Protein AF-A0A960HT10-F1 (afdb_monomer_lite)

Structure (mmCIF, N/CA/C/O backbone):
data_AF-A0A960HT10-F1
#
_entry.id   AF-A0A960HT10-F1
#
loop_
_atom_site.group_PDB
_atom_site.id
_atom_site.type_symbol
_atom_site.label_atom_id
_atom_site.label_alt_id
_atom_site.label_comp_id
_atom_site.label_asym_id
_atom_site.label_entity_id
_atom_site.label_seq_id
_atom_site.pdbx_PDB_ins_code
_atom_site.Cartn_x
_atom_site.Cartn_y
_atom_site.Cartn_z
_atom_site.occupancy
_atom_site.B_iso_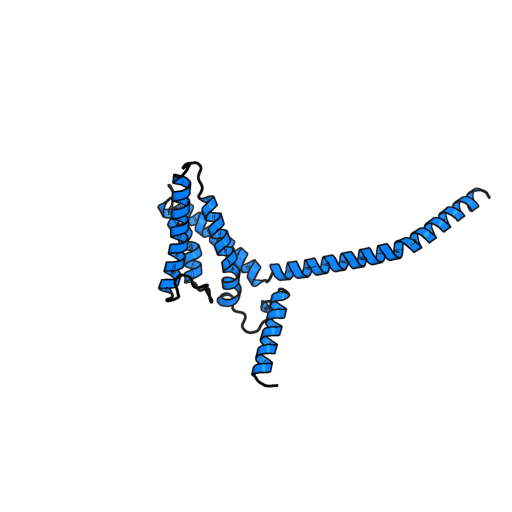or_equiv
_atom_site.auth_seq_id
_atom_site.auth_comp_id
_atom_site.auth_asym_id
_atom_site.auth_atom_id
_atom_site.pdbx_PDB_model_num
ATOM 1 N N . MET A 1 1 ? -37.760 -14.588 2.625 1.00 66.81 1 MET A N 1
ATOM 2 C CA . MET A 1 1 ? -36.492 -13.898 2.353 1.00 66.81 1 MET A CA 1
ATOM 3 C C . MET A 1 1 ? -36.060 -14.461 1.028 1.00 66.81 1 MET A C 1
ATOM 5 O O . MET A 1 1 ? -35.885 -15.674 0.956 1.00 66.81 1 MET A O 1
ATOM 9 N N . ASP A 1 2 ? -36.125 -13.637 -0.010 1.00 88.62 2 ASP A N 1
ATOM 10 C CA . ASP A 1 2 ? -35.814 -14.078 -1.370 1.00 88.62 2 ASP A CA 1
ATOM 11 C C . ASP A 1 2 ? -34.304 -1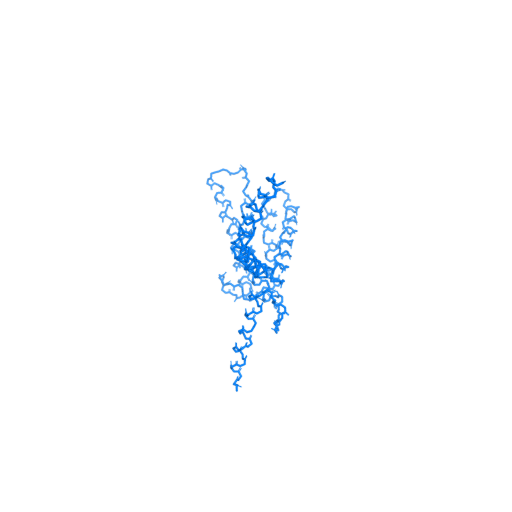4.274 -1.523 1.00 88.62 2 ASP A C 1
ATOM 13 O O . ASP A 1 2 ? -33.513 -13.805 -0.707 1.00 88.62 2 ASP A O 1
ATOM 17 N N . GLU A 1 3 ? -33.893 -14.978 -2.573 1.00 87.12 3 GLU A N 1
ATOM 18 C CA . GLU A 1 3 ? -32.479 -15.261 -2.849 1.00 87.12 3 GLU A CA 1
ATOM 19 C C . GLU A 1 3 ? -31.647 -13.974 -2.991 1.00 87.12 3 GLU A C 1
ATOM 21 O O . GLU A 1 3 ? -30.548 -13.879 -2.451 1.00 87.12 3 GLU A O 1
ATOM 26 N N . ALA A 1 4 ? -32.236 -12.930 -3.581 1.00 87.12 4 ALA A N 1
ATOM 27 C CA . ALA A 1 4 ? -31.631 -11.602 -3.672 1.00 87.12 4 ALA A CA 1
ATOM 28 C C . ALA A 1 4 ? -31.411 -10.934 -2.298 1.00 87.12 4 ALA A C 1
ATOM 30 O O . ALA A 1 4 ? -30.431 -10.215 -2.111 1.00 87.12 4 ALA A O 1
ATOM 31 N N . ASP A 1 5 ? -32.293 -11.183 -1.320 1.00 90.31 5 ASP A N 1
ATOM 32 C CA . ASP A 1 5 ? -32.124 -10.650 0.038 1.00 90.31 5 ASP A CA 1
ATOM 33 C C . ASP A 1 5 ? -30.946 -11.327 0.750 1.00 90.31 5 ASP A C 1
ATOM 35 O O . ASP A 1 5 ? -30.269 -10.698 1.562 1.00 90.31 5 ASP A O 1
ATOM 39 N N . ILE A 1 6 ? -30.716 -12.616 0.469 1.00 87.75 6 ILE A N 1
ATOM 40 C CA . ILE A 1 6 ? -29.603 -13.387 1.031 1.00 87.75 6 ILE A CA 1
ATOM 41 C C . ILE A 1 6 ? -28.280 -12.882 0.456 1.00 87.75 6 ILE A C 1
ATOM 43 O O . ILE A 1 6 ? -27.339 -12.665 1.218 1.00 87.75 6 ILE A O 1
ATOM 47 N N . GLU A 1 7 ? -28.224 -12.646 -0.853 1.00 87.62 7 GLU A N 1
ATOM 48 C CA . GLU A 1 7 ? -27.020 -12.174 -1.540 1.00 87.62 7 GLU A CA 1
ATOM 49 C C . GLU A 1 7 ? -26.575 -10.785 -1.039 1.00 87.62 7 GLU A C 1
ATOM 51 O O . GLU A 1 7 ? -25.413 -10.614 -0.668 1.00 87.62 7 GLU A O 1
ATOM 56 N N . ASP A 1 8 ? -27.503 -9.829 -0.871 1.00 89.56 8 ASP A N 1
ATOM 57 C CA . ASP A 1 8 ? -27.186 -8.511 -0.282 1.00 89.56 8 ASP A CA 1
ATOM 58 C C . ASP A 1 8 ? -26.706 -8.625 1.177 1.00 89.56 8 ASP A C 1
ATOM 60 O O . ASP A 1 8 ? -25.795 -7.915 1.618 1.00 89.56 8 ASP A O 1
ATOM 64 N N . LEU A 1 9 ? -27.291 -9.542 1.954 1.00 88.00 9 LEU A N 1
ATOM 65 C CA . LEU A 1 9 ? -26.887 -9.784 3.340 1.00 88.00 9 LEU A CA 1
ATOM 66 C C . LEU A 1 9 ? -25.467 -10.345 3.439 1.00 88.00 9 LEU A C 1
ATOM 68 O O . LEU A 1 9 ? -24.702 -9.905 4.307 1.00 88.00 9 LEU A O 1
ATOM 72 N N . VAL A 1 10 ? -25.116 -11.285 2.560 1.00 87.25 10 VAL A N 1
ATOM 73 C CA . VAL A 1 10 ? -23.769 -11.862 2.465 1.00 87.25 10 VAL A CA 1
ATOM 74 C C . VAL A 1 10 ? -22.776 -10.771 2.078 1.00 87.25 10 VAL A C 1
ATOM 76 O O . VAL A 1 10 ? -21.844 -10.505 2.837 1.00 87.25 10 VAL A O 1
ATOM 79 N N . GLU A 1 11 ? -23.047 -10.016 1.013 1.00 86.06 11 GLU A N 1
ATOM 80 C CA . GLU A 1 11 ? -22.131 -8.981 0.525 1.00 86.06 11 GLU A CA 1
ATOM 81 C C . GLU A 1 11 ? -21.882 -7.875 1.571 1.00 86.06 11 GLU A C 1
ATOM 83 O O . GLU A 1 11 ? -20.761 -7.387 1.774 1.00 86.06 11 GLU A O 1
ATOM 88 N N . ARG A 1 12 ? -22.925 -7.477 2.309 1.00 87.38 12 ARG A N 1
ATOM 89 C CA . ARG A 1 12 ? -22.802 -6.509 3.409 1.00 87.38 12 ARG A CA 1
ATOM 90 C C . ARG A 1 12 ? -21.981 -7.048 4.574 1.00 87.38 12 ARG A C 1
ATOM 92 O O . ARG A 1 12 ? -21.239 -6.276 5.193 1.00 87.38 12 ARG A O 1
ATOM 99 N N . THR A 1 13 ? -22.132 -8.330 4.884 1.00 86.69 13 THR A N 1
ATOM 100 C CA . THR A 1 13 ? -21.400 -9.005 5.961 1.00 86.69 13 THR A CA 1
ATOM 101 C C . THR A 1 13 ? -19.925 -9.141 5.596 1.00 86.69 13 THR A C 1
ATOM 103 O O . THR A 1 13 ? -19.059 -8.762 6.389 1.00 86.69 13 THR A O 1
ATOM 106 N N . ASP A 1 14 ? -19.625 -9.523 4.361 1.00 85.44 14 ASP A N 1
ATOM 107 C CA . ASP A 1 14 ? -18.259 -9.626 3.853 1.00 85.44 14 ASP A CA 1
ATOM 108 C C . ASP A 1 14 ? -17.560 -8.269 3.865 1.00 85.44 14 ASP A C 1
ATOM 110 O O . ASP A 1 14 ? -16.453 -8.099 4.392 1.00 85.44 14 ASP A O 1
ATOM 114 N N . ARG A 1 15 ? -18.267 -7.228 3.412 1.00 82.69 15 ARG A N 1
ATOM 115 C CA . ARG A 1 15 ? -17.777 -5.847 3.466 1.00 82.69 15 ARG A CA 1
ATOM 116 C C . ARG A 1 15 ? -17.496 -5.390 4.899 1.00 82.69 15 ARG A C 1
ATOM 118 O O . ARG A 1 15 ? -16.571 -4.600 5.120 1.00 82.69 15 ARG A O 1
ATOM 125 N N . TRP A 1 16 ? -18.269 -5.856 5.879 1.00 84.69 16 TRP A N 1
ATOM 126 C CA . TRP A 1 16 ? -18.029 -5.577 7.294 1.00 84.69 16 TRP A CA 1
ATOM 127 C C . TRP A 1 16 ? -16.751 -6.264 7.796 1.00 84.69 16 TRP A C 1
ATOM 129 O O . TRP A 1 16 ? -15.908 -5.594 8.404 1.00 84.69 16 TRP A O 1
ATOM 139 N N . PHE A 1 17 ? -16.549 -7.545 7.472 1.00 81.50 17 PHE A N 1
ATOM 140 C CA . PHE A 1 17 ? -15.341 -8.294 7.832 1.00 81.50 17 PHE A CA 1
ATOM 141 C C . PHE A 1 17 ? -14.074 -7.692 7.206 1.00 81.50 17 PHE A C 1
ATOM 143 O O . PHE A 1 17 ? -13.094 -7.451 7.921 1.00 81.50 17 PHE A O 1
ATOM 150 N N . ILE A 1 18 ? -14.106 -7.316 5.919 1.00 76.06 18 ILE A N 1
ATOM 151 C CA . ILE A 1 18 ? -12.988 -6.628 5.239 1.00 76.06 18 ILE A CA 1
ATOM 152 C C . ILE A 1 18 ? -12.634 -5.323 5.951 1.00 76.06 18 ILE A C 1
ATOM 154 O O . ILE A 1 18 ? -11.460 -5.044 6.215 1.00 76.06 18 ILE A O 1
ATOM 158 N N . ARG A 1 19 ? -13.641 -4.506 6.285 1.00 76.31 19 ARG A N 1
ATOM 159 C CA . ARG A 1 19 ? -13.432 -3.224 6.981 1.00 76.31 19 ARG A CA 1
ATOM 160 C C . ARG A 1 19 ? -12.860 -3.408 8.382 1.00 76.31 19 ARG A C 1
ATOM 162 O O . ARG A 1 19 ? -12.195 -2.497 8.875 1.00 76.31 19 ARG A O 1
ATOM 169 N N . ARG A 1 20 ? -13.100 -4.559 9.014 1.00 76.12 20 ARG A N 1
ATOM 170 C CA . ARG A 1 20 ? -12.566 -4.899 10.336 1.00 76.12 20 ARG A CA 1
ATOM 171 C C . ARG A 1 20 ? -11.184 -5.558 10.294 1.00 76.12 20 ARG A C 1
ATOM 173 O O . ARG A 1 20 ? -10.596 -5.755 11.352 1.00 76.12 20 ARG A O 1
ATOM 180 N N . GLY A 1 21 ? -10.647 -5.836 9.104 1.00 69.69 21 GLY A N 1
ATOM 181 C CA . GLY A 1 21 ? -9.353 -6.500 8.940 1.00 69.69 21 GLY A CA 1
ATOM 182 C C . GLY A 1 21 ? -9.420 -8.015 9.116 1.00 69.69 21 GLY A C 1
ATOM 183 O O . GLY A 1 21 ? -8.426 -8.621 9.491 1.00 69.69 21 GLY A O 1
ATOM 184 N N . LEU A 1 22 ? -10.577 -8.625 8.843 1.00 77.50 22 LEU A N 1
ATOM 185 C CA . LEU A 1 22 ? -10.789 -10.075 8.892 1.00 77.50 22 LEU A CA 1
ATOM 186 C C . LEU A 1 22 ? -11.169 -10.635 7.507 1.00 77.50 22 LEU A C 1
ATOM 188 O O . LEU A 1 22 ? -12.217 -11.259 7.372 1.00 77.50 22 LEU A O 1
ATOM 192 N N . PRO A 1 23 ? -10.360 -10.407 6.456 1.00 71.69 23 PRO A N 1
ATOM 193 C CA . PRO A 1 23 ? -10.713 -10.818 5.095 1.00 71.69 23 PRO A CA 1
ATOM 194 C C . PRO A 1 23 ? -10.804 -12.344 4.926 1.00 71.69 23 PRO A C 1
ATOM 196 O O . PRO A 1 23 ? -11.571 -12.817 4.102 1.00 71.69 23 PRO A O 1
ATOM 199 N N . HIS A 1 24 ? -10.096 -13.124 5.749 1.00 73.06 24 HIS A N 1
ATOM 200 C CA . HIS A 1 24 ? -10.148 -14.591 5.722 1.00 73.06 24 HIS A CA 1
ATOM 201 C C . HIS A 1 24 ? -11.441 -15.197 6.296 1.00 73.06 24 HIS A C 1
ATOM 203 O O . HIS A 1 24 ? -11.600 -16.412 6.268 1.00 73.06 24 HIS A O 1
ATOM 209 N N . ALA A 1 25 ? -12.338 -14.384 6.862 1.00 75.88 25 ALA A N 1
ATOM 210 C CA . ALA A 1 25 ? -13.602 -14.857 7.432 1.00 75.88 25 ALA A CA 1
ATOM 211 C C . ALA A 1 25 ? -14.747 -14.937 6.401 1.00 75.88 25 ALA A C 1
ATOM 213 O O . ALA A 1 25 ? -15.873 -15.252 6.777 1.00 75.88 25 ALA 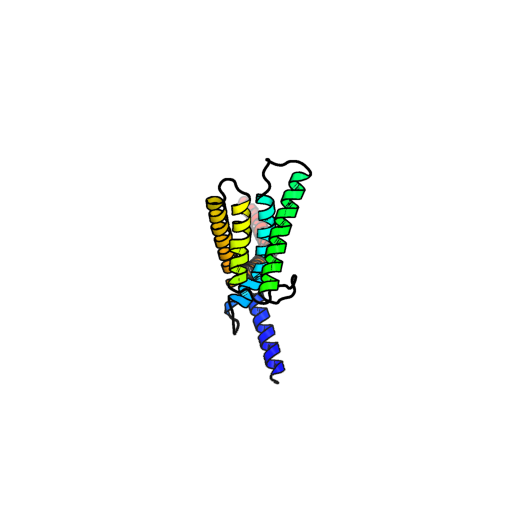A O 1
ATOM 214 N N . ILE A 1 26 ? -14.465 -14.616 5.137 1.00 76.00 26 ILE A N 1
ATOM 215 C CA . ILE A 1 26 ? -15.438 -14.465 4.050 1.00 76.00 26 ILE A CA 1
ATOM 216 C C . ILE A 1 26 ? -15.527 -15.758 3.242 1.00 76.00 26 ILE A C 1
ATOM 218 O O . ILE A 1 26 ? -14.532 -16.475 3.101 1.00 76.00 26 ILE A O 1
ATOM 222 N N . ALA A 1 27 ? -16.724 -16.064 2.742 1.00 60.81 27 ALA A N 1
ATOM 223 C CA . ALA A 1 27 ? -16.921 -17.166 1.808 1.00 60.81 27 ALA A CA 1
ATOM 224 C C . ALA A 1 27 ? -16.207 -16.856 0.477 1.00 60.81 27 ALA A C 1
ATOM 226 O O . ALA A 1 27 ? -16.214 -15.718 0.028 1.00 60.81 27 ALA A O 1
ATOM 227 N N . ASP A 1 28 ? -15.560 -17.855 -0.127 1.00 64.06 28 ASP A N 1
ATOM 228 C CA . ASP A 1 28 ? -14.857 -17.733 -1.418 1.00 64.06 28 ASP A CA 1
ATOM 229 C C . ASP A 1 28 ? -13.658 -16.765 -1.461 1.00 64.06 28 ASP A C 1
ATOM 231 O O . ASP A 1 28 ? -13.327 -16.208 -2.503 1.00 64.06 28 ASP A O 1
ATOM 235 N N . TYR A 1 29 ? -12.935 -16.619 -0.344 1.00 63.09 29 TYR A N 1
ATOM 236 C CA . TYR A 1 29 ? -11.688 -15.848 -0.310 1.00 63.09 29 TYR A CA 1
ATOM 237 C C . TYR A 1 29 ? -10.640 -16.387 -1.305 1.00 63.09 29 TYR A C 1
ATOM 239 O O . TYR A 1 29 ? -10.066 -17.464 -1.097 1.00 63.09 29 TYR A O 1
ATOM 247 N N . SER A 1 30 ? -10.336 -15.606 -2.347 1.00 60.56 30 SER A N 1
ATOM 248 C CA . SER A 1 30 ? -9.336 -15.937 -3.367 1.00 60.56 30 SER A CA 1
ATOM 249 C C . SER A 1 30 ? -8.103 -15.036 -3.220 1.00 60.56 30 SER A C 1
ATOM 251 O O . SER A 1 30 ? -8.191 -13.815 -3.381 1.00 60.56 30 SER A O 1
ATOM 253 N N . PRO A 1 31 ? -6.903 -15.593 -2.962 1.00 59.47 31 PRO A N 1
ATOM 254 C CA . PRO A 1 31 ? -5.671 -14.805 -2.904 1.00 59.47 31 PRO A CA 1
ATOM 255 C C . PRO A 1 31 ? -5.374 -14.024 -4.194 1.00 59.47 31 PRO A C 1
ATOM 257 O O . PRO A 1 31 ? -4.743 -12.970 -4.160 1.00 59.47 31 PRO A O 1
ATOM 260 N N . THR A 1 32 ? -5.806 -14.542 -5.339 1.00 56.19 32 THR A N 1
ATOM 261 C CA . THR A 1 32 ? -5.510 -13.987 -6.663 1.00 56.19 32 THR A CA 1
ATOM 262 C C . THR A 1 32 ? -6.429 -12.814 -7.003 1.00 56.19 32 THR A C 1
ATOM 264 O O . THR A 1 32 ? -5.957 -11.802 -7.521 1.00 56.19 32 THR A O 1
ATOM 267 N N . ASP A 1 33 ? -7.707 -12.919 -6.641 1.00 57.06 33 ASP A N 1
ATOM 268 C CA . ASP A 1 33 ? -8.729 -11.935 -7.008 1.00 57.06 33 ASP A CA 1
ATOM 269 C C . ASP A 1 33 ? -8.846 -10.817 -5.961 1.00 57.06 33 ASP A C 1
ATOM 271 O O . ASP A 1 33 ? -8.956 -9.645 -6.316 1.00 57.06 33 ASP A O 1
ATOM 275 N N . ASP A 1 34 ? -8.711 -11.137 -4.668 1.00 60.25 34 ASP A N 1
ATOM 276 C CA . ASP A 1 34 ? -8.949 -10.167 -3.590 1.00 60.25 34 ASP A CA 1
ATOM 277 C C . ASP A 1 34 ? -7.674 -9.489 -3.072 1.00 60.25 34 ASP A C 1
ATOM 279 O O . ASP A 1 34 ? -7.681 -8.312 -2.690 1.00 60.25 34 ASP A O 1
ATOM 283 N N . VAL A 1 35 ? -6.555 -10.221 -3.015 1.00 62.28 35 VAL A N 1
ATOM 284 C CA . VAL A 1 35 ? -5.309 -9.721 -2.403 1.00 62.28 35 VAL A CA 1
ATOM 285 C C . VAL A 1 35 ? -4.425 -9.037 -3.428 1.00 62.28 35 VAL A C 1
ATOM 287 O O . VAL A 1 35 ? -3.948 -7.920 -3.188 1.00 62.28 35 VAL A O 1
ATOM 290 N N . LEU A 1 36 ? -4.191 -9.689 -4.569 1.00 59.72 36 LEU A N 1
ATOM 291 C CA . LEU A 1 36 ? -3.314 -9.124 -5.588 1.00 59.72 36 LEU A CA 1
ATOM 292 C C . LEU A 1 36 ? -3.959 -7.893 -6.248 1.00 59.72 36 LEU A C 1
ATOM 294 O O . LEU A 1 36 ? -3.320 -6.845 -6.344 1.00 59.72 36 LEU A O 1
ATOM 298 N N . THR A 1 37 ? -5.247 -7.944 -6.590 1.00 65.50 37 THR A N 1
ATOM 299 C CA . THR A 1 37 ? -5.970 -6.787 -7.154 1.00 65.50 37 THR A CA 1
ATOM 300 C C . THR A 1 37 ? -5.938 -5.581 -6.216 1.00 65.50 37 THR A C 1
ATOM 302 O O . THR A 1 37 ? -5.732 -4.441 -6.634 1.00 65.50 37 THR A O 1
ATOM 305 N N . ARG A 1 38 ? -6.022 -5.819 -4.903 1.00 68.50 38 ARG A N 1
ATOM 306 C CA . ARG A 1 38 ? -5.932 -4.762 -3.890 1.00 68.50 38 ARG A CA 1
ATOM 307 C C . ARG A 1 38 ? -4.508 -4.231 -3.670 1.00 68.50 38 ARG A C 1
ATOM 309 O O . ARG A 1 38 ? -4.362 -3.103 -3.197 1.00 68.50 38 ARG A O 1
ATOM 316 N N . THR A 1 39 ? -3.468 -4.986 -4.028 1.00 66.75 39 THR A N 1
ATOM 317 C CA . THR A 1 39 ? -2.066 -4.519 -3.984 1.00 66.75 39 THR A CA 1
ATOM 318 C C . THR A 1 39 ? -1.650 -3.735 -5.223 1.00 66.75 39 THR A C 1
ATOM 320 O O . THR A 1 39 ? -0.687 -2.971 -5.149 1.00 66.75 39 THR A O 1
ATOM 323 N N . TRP A 1 40 ? -2.393 -3.831 -6.327 1.00 69.44 40 TRP A N 1
ATOM 324 C CA . TRP A 1 40 ? -2.095 -3.141 -7.586 1.00 69.44 40 TRP A CA 1
ATOM 325 C C . TRP A 1 40 ? -1.762 -1.640 -7.455 1.00 69.44 40 TRP A C 1
ATOM 327 O O . TRP A 1 40 ? -0.737 -1.220 -7.998 1.00 69.44 40 TRP A O 1
ATOM 337 N N . PRO A 1 41 ? -2.521 -0.808 -6.704 1.00 70.75 41 PRO A N 1
ATOM 338 C CA . PRO A 1 41 ? -2.203 0.617 -6.579 1.00 70.75 41 PRO A CA 1
ATOM 339 C C . PRO A 1 41 ? -0.869 0.868 -5.867 1.00 70.75 41 PRO A C 1
ATOM 341 O O . PRO A 1 41 ? -0.146 1.800 -6.213 1.00 70.75 41 PRO A O 1
ATOM 344 N N . PHE A 1 42 ? -0.531 0.029 -4.884 1.00 70.75 42 PHE A N 1
ATOM 345 C CA . PHE A 1 42 ? 0.753 0.099 -4.194 1.00 70.75 42 PHE A CA 1
ATOM 346 C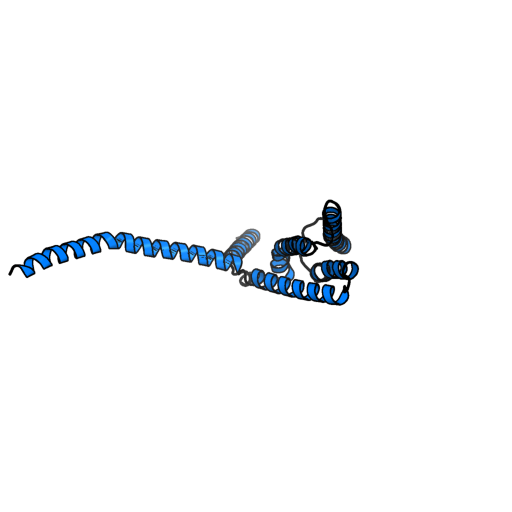 C . PHE A 1 42 ? 1.896 -0.306 -5.127 1.00 70.75 42 PHE A C 1
ATOM 348 O O . PHE A 1 42 ? 2.914 0.375 -5.157 1.00 70.75 42 PHE A O 1
ATOM 355 N N . GLN A 1 43 ? 1.707 -1.340 -5.946 1.00 69.31 43 GLN A N 1
ATOM 356 C CA . GLN A 1 43 ? 2.720 -1.769 -6.912 1.00 69.31 43 GLN A CA 1
ATOM 357 C C . GLN A 1 43 ? 2.963 -0.728 -8.005 1.00 69.31 43 GLN A C 1
ATOM 359 O O . GLN A 1 43 ? 4.115 -0.446 -8.325 1.00 69.31 43 GLN A O 1
ATOM 364 N N . LEU A 1 44 ? 1.909 -0.080 -8.514 1.00 73.69 44 LEU A N 1
ATOM 365 C CA . LEU A 1 44 ? 2.051 1.078 -9.401 1.00 73.69 44 LEU A CA 1
ATOM 366 C C . LEU A 1 44 ? 2.833 2.214 -8.733 1.00 73.69 44 LEU A C 1
ATOM 368 O O . LEU A 1 44 ? 3.671 2.843 -9.375 1.00 73.69 44 LEU A O 1
ATOM 372 N N . PHE A 1 45 ? 2.576 2.472 -7.449 1.00 74.38 45 PHE A N 1
ATOM 373 C CA . PHE A 1 45 ? 3.301 3.486 -6.690 1.00 74.38 45 PHE A CA 1
ATOM 374 C C . PHE A 1 45 ? 4.780 3.125 -6.506 1.00 74.38 45 PHE A C 1
ATOM 376 O O . PHE A 1 45 ? 5.636 3.970 -6.749 1.00 74.38 45 PHE A O 1
ATOM 383 N N . VAL A 1 46 ? 5.094 1.882 -6.135 1.00 71.81 46 VAL A N 1
ATOM 384 C CA . VAL A 1 46 ? 6.477 1.389 -6.027 1.00 71.81 46 VAL A CA 1
ATOM 385 C C . VAL A 1 46 ? 7.191 1.539 -7.362 1.00 71.81 46 VAL A C 1
ATOM 387 O O . VAL A 1 46 ? 8.246 2.155 -7.412 1.00 71.81 46 VAL A O 1
ATOM 390 N N . MET A 1 47 ? 6.581 1.073 -8.449 1.00 70.56 47 MET A N 1
ATOM 391 C CA . MET A 1 47 ? 7.133 1.169 -9.800 1.00 70.56 47 MET A CA 1
ATOM 392 C C . MET A 1 47 ? 7.366 2.631 -10.226 1.00 70.56 47 MET A C 1
ATOM 394 O O . MET A 1 47 ? 8.372 2.957 -10.855 1.00 70.56 47 MET A O 1
ATOM 398 N N . PHE A 1 48 ? 6.467 3.540 -9.839 1.00 73.62 48 PHE A N 1
ATOM 399 C CA . PHE A 1 48 ? 6.651 4.977 -10.032 1.00 73.62 48 PHE A CA 1
ATOM 400 C C . PHE A 1 48 ? 7.823 5.526 -9.211 1.00 73.62 48 PHE A C 1
ATOM 402 O O . PHE A 1 48 ? 8.595 6.316 -9.737 1.00 73.62 48 PHE A O 1
ATOM 409 N N . VAL A 1 49 ? 7.994 5.109 -7.953 1.00 72.75 49 VAL A N 1
ATOM 410 C CA . VAL A 1 49 ? 9.135 5.505 -7.106 1.00 72.75 49 VAL A CA 1
ATOM 411 C C . VAL A 1 49 ? 10.454 4.922 -7.627 1.00 72.75 49 VAL A C 1
ATOM 413 O O . VAL A 1 49 ? 11.463 5.624 -7.640 1.00 72.75 49 VAL A O 1
ATOM 416 N N . GLU A 1 50 ? 10.460 3.683 -8.119 1.00 68.25 50 GLU A N 1
ATOM 417 C CA . GLU A 1 50 ? 11.629 3.047 -8.743 1.00 68.25 50 GLU A CA 1
ATOM 418 C C . GLU A 1 50 ? 12.107 3.812 -9.980 1.00 68.25 50 GLU A C 1
ATOM 420 O O . GLU A 1 50 ? 13.312 3.933 -10.204 1.00 68.25 50 GLU A O 1
ATOM 425 N N . LEU A 1 51 ? 11.190 4.427 -10.734 1.00 68.81 51 LEU A N 1
ATOM 426 C CA . LEU A 1 51 ? 11.551 5.319 -11.836 1.00 68.81 51 LEU A CA 1
ATOM 427 C C . LEU A 1 51 ? 12.402 6.510 -11.357 1.00 68.81 51 LEU A C 1
ATOM 429 O O . LEU A 1 51 ? 13.261 6.980 -12.103 1.00 68.81 51 LEU A O 1
ATOM 433 N N . PHE A 1 52 ? 12.220 6.963 -10.109 1.00 67.62 52 PHE A N 1
ATOM 434 C CA . PHE A 1 52 ? 13.082 7.986 -9.513 1.00 67.62 52 PHE A CA 1
ATOM 435 C C . PHE A 1 52 ? 14.421 7.434 -9.025 1.00 67.62 52 PHE A C 1
ATOM 437 O O . PHE A 1 52 ? 15.416 8.152 -9.065 1.00 67.62 52 PHE A O 1
ATOM 444 N N . ALA A 1 53 ? 14.483 6.171 -8.601 1.00 62.97 53 ALA A N 1
ATOM 445 C CA . ALA A 1 53 ? 15.748 5.536 -8.229 1.00 62.97 53 ALA A CA 1
ATOM 446 C C . ALA A 1 53 ? 16.701 5.394 -9.433 1.00 62.97 53 ALA A C 1
ATOM 448 O O . ALA A 1 53 ? 17.917 5.398 -9.263 1.00 62.97 53 ALA A O 1
ATOM 449 N N . GLY A 1 54 ? 16.158 5.339 -10.655 1.00 59.31 54 GLY A N 1
ATOM 450 C CA . GLY A 1 54 ? 16.932 5.389 -11.897 1.00 59.31 54 GLY A CA 1
ATOM 451 C C . GLY A 1 54 ? 17.563 6.754 -12.216 1.00 59.31 54 GLY A C 1
ATOM 452 O O . GLY A 1 54 ? 18.366 6.840 -13.149 1.00 59.31 54 GLY A O 1
ATOM 453 N N . PHE A 1 55 ? 17.242 7.826 -11.474 1.00 62.22 55 PHE A N 1
ATOM 454 C CA . PHE A 1 55 ? 17.914 9.116 -11.640 1.00 62.22 55 PHE A CA 1
ATOM 455 C C . PHE A 1 55 ? 19.358 9.028 -11.144 1.00 62.22 55 PHE A C 1
ATOM 457 O O . PHE A 1 55 ? 19.639 9.100 -9.953 1.00 62.22 55 PHE A O 1
ATOM 464 N N . ASN A 1 56 ? 20.285 8.905 -12.089 1.00 57.75 56 ASN A N 1
ATOM 465 C CA . ASN A 1 56 ? 21.713 8.986 -11.831 1.00 57.75 56 ASN A CA 1
ATOM 466 C C . ASN A 1 56 ? 22.225 10.404 -12.142 1.00 57.75 56 ASN A C 1
ATOM 468 O O . ASN A 1 56 ? 21.809 11.010 -13.130 1.00 57.75 56 ASN A O 1
ATOM 472 N N . GLU A 1 57 ? 23.189 10.904 -11.366 1.00 56.81 57 GLU A N 1
ATOM 473 C CA . GLU A 1 57 ? 23.838 12.215 -11.567 1.00 56.81 57 GLU A CA 1
ATOM 474 C C . GLU A 1 57 ? 24.587 12.330 -12.913 1.00 56.81 57 GLU A C 1
ATOM 476 O O . GLU A 1 57 ? 25.029 13.412 -13.296 1.00 56.81 57 GLU A O 1
ATOM 481 N N . ARG A 1 58 ? 24.719 11.225 -13.665 1.00 60.47 58 ARG A N 1
ATOM 482 C CA . ARG A 1 58 ? 25.388 11.176 -14.977 1.00 60.47 58 ARG A CA 1
ATOM 483 C C . ARG A 1 58 ? 24.737 12.052 -16.050 1.00 60.47 58 ARG A C 1
ATOM 485 O O . ARG A 1 58 ? 25.414 12.383 -17.020 1.00 60.47 58 ARG A O 1
ATOM 492 N N . VAL A 1 59 ? 23.453 12.393 -15.928 1.00 59.59 59 VAL A N 1
ATOM 493 C CA . VAL A 1 59 ? 22.701 13.082 -16.989 1.00 59.59 59 VAL A CA 1
ATOM 494 C C . VAL A 1 59 ? 22.023 14.324 -16.419 1.00 59.59 59 VAL A C 1
ATOM 496 O O . VAL A 1 59 ? 21.221 14.214 -15.499 1.00 59.59 59 VAL A O 1
ATOM 499 N N . SER A 1 60 ? 22.330 15.506 -16.959 1.00 73.25 60 SER A N 1
ATOM 500 C CA . SER A 1 60 ? 21.800 16.783 -16.464 1.00 73.25 60 SER A CA 1
ATOM 501 C C . SER A 1 60 ? 20.843 17.455 -17.458 1.00 73.25 60 SER A C 1
ATOM 503 O O . SER A 1 60 ? 20.897 17.239 -18.672 1.00 73.25 60 SER A O 1
ATOM 505 N N . GLY A 1 61 ? 19.932 18.282 -16.938 1.00 76.56 61 GLY A N 1
ATOM 506 C CA . GLY A 1 61 ? 19.021 19.105 -17.740 1.00 76.56 61 GLY A CA 1
ATOM 507 C C . GLY A 1 61 ? 17.926 18.312 -18.467 1.00 76.56 61 GLY A C 1
ATOM 508 O O . GLY A 1 61 ? 17.350 17.372 -17.927 1.00 76.56 61 GLY A O 1
ATOM 509 N N . TRP A 1 62 ? 17.613 18.690 -19.711 1.00 78.31 62 TRP A N 1
ATOM 510 C CA . TRP A 1 62 ? 16.522 18.087 -20.500 1.00 78.31 62 TRP A CA 1
ATOM 511 C C . TRP A 1 62 ? 16.730 16.605 -20.842 1.00 78.31 62 TRP A C 1
ATOM 513 O O . TRP A 1 62 ? 15.759 15.882 -21.061 1.00 78.31 62 TRP A O 1
ATOM 523 N N . ALA A 1 63 ? 17.976 16.130 -20.850 1.00 72.75 63 ALA A N 1
ATOM 524 C CA . ALA A 1 63 ? 18.282 14.722 -21.081 1.00 72.75 63 ALA A CA 1
ATOM 525 C C . ALA A 1 63 ? 17.804 13.829 -19.920 1.00 72.75 63 ALA A C 1
ATOM 527 O O . ALA A 1 63 ? 17.349 12.712 -20.152 1.00 72.75 63 ALA A O 1
ATOM 528 N N . GLN A 1 64 ? 17.800 14.347 -18.688 1.00 71.25 64 GLN A N 1
ATOM 529 C CA . GLN A 1 64 ? 17.239 13.660 -17.524 1.00 71.25 64 GLN A CA 1
ATOM 530 C C . GLN A 1 64 ? 15.721 13.451 -17.672 1.00 71.25 64 GLN A C 1
ATOM 532 O O . GLN A 1 64 ? 15.204 12.371 -17.387 1.00 71.25 64 GLN A O 1
ATOM 537 N N . PHE A 1 65 ? 15.011 14.458 -18.193 1.00 75.31 65 PHE A N 1
ATOM 538 C CA . PHE A 1 65 ? 13.585 14.343 -18.506 1.00 75.31 65 PHE A CA 1
ATOM 539 C C . PHE A 1 65 ? 13.318 13.322 -19.622 1.00 75.31 65 PHE A C 1
ATOM 541 O O . PHE A 1 65 ? 12.354 12.566 -19.539 1.00 75.31 65 PHE A O 1
ATOM 548 N N . ALA A 1 66 ? 14.179 13.250 -20.641 1.00 74.56 66 ALA A N 1
ATOM 549 C CA . ALA A 1 66 ? 14.046 12.268 -21.717 1.00 74.56 66 ALA A CA 1
ATOM 550 C C . ALA A 1 66 ? 14.220 10.822 -21.218 1.00 74.56 66 ALA A C 1
ATOM 552 O O . ALA A 1 66 ? 13.437 9.954 -21.596 1.00 74.56 66 ALA A O 1
ATOM 553 N N . VAL A 1 67 ? 15.189 10.569 -20.330 1.00 71.00 67 VAL A N 1
ATOM 554 C CA . VAL A 1 67 ? 15.379 9.252 -19.692 1.00 71.00 67 VAL A CA 1
ATOM 555 C C . VAL A 1 67 ? 14.171 8.883 -18.830 1.00 71.00 67 VAL A C 1
ATOM 557 O O . VAL A 1 67 ? 13.680 7.759 -18.908 1.00 71.00 67 VAL A O 1
ATOM 560 N N . PHE A 1 68 ? 13.632 9.843 -18.076 1.00 73.06 68 PHE A N 1
ATOM 561 C CA . PHE A 1 68 ? 12.404 9.648 -17.305 1.00 73.06 68 PHE A CA 1
ATOM 562 C C . PHE A 1 68 ? 11.204 9.310 -18.199 1.00 73.06 68 PHE A C 1
ATOM 564 O O . PHE A 1 68 ? 10.497 8.337 -17.946 1.00 73.06 68 PHE A O 1
ATOM 571 N N . ALA A 1 69 ? 10.988 10.080 -19.268 1.00 79.12 69 ALA A N 1
ATOM 572 C CA . ALA A 1 69 ? 9.901 9.851 -20.215 1.00 79.12 69 ALA A CA 1
ATOM 573 C C . ALA A 1 69 ? 10.038 8.496 -20.928 1.00 79.12 69 ALA A C 1
ATOM 575 O O . ALA A 1 69 ? 9.039 7.810 -21.135 1.00 79.12 69 ALA A O 1
ATOM 576 N N . ALA A 1 70 ? 11.266 8.083 -21.253 1.00 75.00 70 ALA A N 1
ATOM 577 C CA . ALA A 1 70 ? 11.546 6.765 -21.810 1.00 75.00 70 ALA A CA 1
ATOM 578 C C . ALA A 1 70 ? 11.228 5.647 -20.805 1.00 75.00 70 ALA A C 1
ATOM 580 O O . ALA A 1 70 ? 10.528 4.702 -2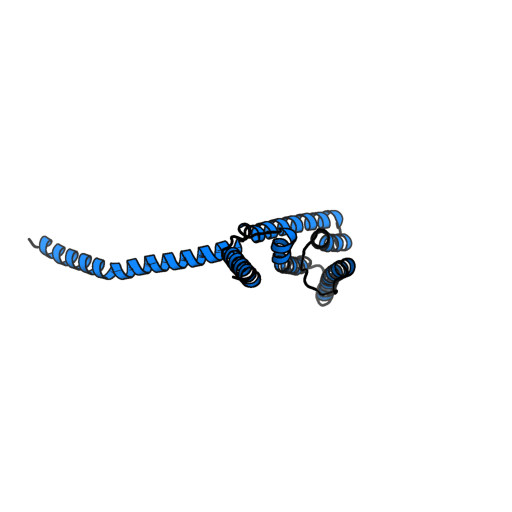1.158 1.00 75.00 70 ALA A O 1
ATOM 581 N N . GLY A 1 71 ? 11.665 5.776 -19.547 1.00 72.00 71 GLY A N 1
ATOM 582 C CA . GLY A 1 71 ? 11.356 4.808 -18.492 1.00 72.00 71 GLY A CA 1
ATOM 583 C C . GLY A 1 71 ? 9.852 4.691 -18.233 1.00 72.00 71 GLY A C 1
ATOM 584 O O . GLY A 1 71 ? 9.310 3.587 -18.220 1.00 72.00 71 GLY A O 1
ATOM 585 N N . LEU A 1 72 ? 9.147 5.823 -18.152 1.00 76.12 72 LEU A N 1
ATOM 586 C CA . LEU A 1 72 ? 7.688 5.851 -18.055 1.00 76.12 72 LEU A CA 1
ATOM 587 C C . LEU A 1 72 ? 7.026 5.177 -19.265 1.00 76.12 72 LEU A C 1
ATOM 589 O O . LEU A 1 72 ? 6.084 4.405 -19.104 1.00 76.12 72 LEU A O 1
ATOM 593 N N . GLY A 1 73 ? 7.537 5.435 -20.470 1.00 78.38 73 GLY A N 1
ATOM 594 C CA . GLY A 1 73 ? 7.065 4.811 -21.702 1.00 78.38 73 GLY A CA 1
ATOM 595 C C . GLY A 1 73 ? 7.217 3.291 -21.697 1.00 78.38 73 GLY A C 1
ATOM 596 O O . GLY A 1 73 ? 6.302 2.597 -22.129 1.00 78.38 73 GLY A O 1
ATOM 597 N N . VAL A 1 74 ? 8.319 2.757 -21.161 1.00 71.44 74 VAL A N 1
ATOM 598 C CA . VAL A 1 74 ? 8.513 1.304 -21.029 1.00 71.44 74 VAL A CA 1
ATOM 599 C C . VAL A 1 74 ? 7.559 0.710 -19.996 1.00 71.44 74 VAL A C 1
ATOM 601 O O . VAL A 1 74 ? 6.975 -0.338 -20.256 1.00 71.44 74 VAL A O 1
ATOM 604 N N . LEU A 1 75 ? 7.346 1.378 -18.860 1.00 69.44 75 LEU A N 1
ATOM 605 C CA . LEU A 1 75 ? 6.407 0.916 -17.833 1.00 69.44 75 LEU A CA 1
ATOM 606 C C . LEU A 1 75 ? 4.962 0.879 -18.355 1.00 69.44 75 LEU A C 1
ATOM 608 O O . LEU A 1 75 ? 4.280 -0.141 -18.248 1.00 69.44 75 LEU A O 1
ATOM 612 N N . VAL A 1 76 ? 4.511 1.970 -18.982 1.00 76.06 76 VAL A N 1
ATOM 613 C CA . VAL A 1 76 ? 3.182 2.050 -19.609 1.00 76.06 76 VAL A CA 1
ATOM 614 C C . VAL A 1 76 ? 3.079 1.069 -20.776 1.00 76.06 76 VAL A C 1
ATOM 616 O O . VAL A 1 76 ? 2.063 0.396 -20.924 1.00 76.06 76 VAL A O 1
ATOM 619 N N . GLY A 1 77 ? 4.133 0.939 -21.581 1.00 74.62 77 GLY A N 1
ATOM 620 C CA . GLY A 1 77 ? 4.202 -0.012 -22.686 1.00 74.62 77 GLY A CA 1
ATOM 621 C C . GLY A 1 77 ? 4.075 -1.457 -22.211 1.00 74.62 77 GLY A C 1
ATOM 622 O O . GLY A 1 77 ? 3.274 -2.204 -22.763 1.00 74.62 77 GLY A O 1
ATOM 623 N N . GLY A 1 78 ? 4.790 -1.838 -21.151 1.00 69.88 78 GLY A N 1
ATOM 624 C CA . GLY A 1 78 ? 4.684 -3.155 -20.524 1.00 69.88 78 GLY A CA 1
ATOM 625 C C . GLY A 1 78 ? 3.267 -3.439 -20.030 1.00 69.88 78 GLY A C 1
ATOM 626 O O . GLY A 1 78 ? 2.714 -4.495 -20.332 1.00 69.88 78 GLY A O 1
ATOM 627 N N . PHE A 1 79 ? 2.638 -2.466 -19.365 1.00 68.50 79 PHE A N 1
ATOM 628 C CA . PHE A 1 79 ? 1.244 -2.571 -18.930 1.00 68.50 79 PHE A CA 1
ATOM 629 C C . PHE A 1 79 ? 0.272 -2.775 -20.103 1.00 68.50 79 PHE A C 1
ATOM 631 O O . PHE A 1 79 ? -0.553 -3.689 -20.086 1.00 68.50 79 PHE A O 1
ATOM 638 N N . VAL A 1 80 ? 0.412 -1.973 -21.161 1.00 74.44 80 VAL A N 1
ATOM 639 C CA . VAL A 1 80 ? -0.411 -2.087 -22.371 1.00 74.44 80 VAL A CA 1
ATOM 640 C C . VAL A 1 80 ? -0.202 -3.441 -23.052 1.00 74.44 80 VAL A C 1
ATOM 642 O O . VAL A 1 80 ? -1.178 -4.070 -23.452 1.00 74.44 80 VAL A O 1
ATOM 645 N N . VAL A 1 81 ? 1.039 -3.926 -23.155 1.00 77.19 81 VAL A N 1
ATOM 646 C CA . VAL A 1 81 ? 1.351 -5.235 -23.750 1.00 77.19 81 VAL A CA 1
ATOM 647 C C . VAL A 1 81 ? 0.679 -6.362 -22.970 1.00 77.19 81 VAL A C 1
ATOM 649 O O . VAL A 1 81 ? 0.052 -7.221 -23.585 1.00 77.19 81 VAL A O 1
ATOM 652 N N . VAL A 1 82 ? 0.742 -6.345 -21.636 1.00 71.00 82 VAL A N 1
ATOM 653 C CA . VAL A 1 82 ? 0.076 -7.351 -20.790 1.00 71.00 82 VAL A CA 1
ATOM 654 C C . VAL A 1 82 ? -1.435 -7.338 -21.012 1.00 71.00 82 VAL A C 1
ATOM 656 O O . VAL A 1 82 ? -2.029 -8.395 -21.237 1.00 71.00 82 VAL A O 1
ATOM 659 N N . ASN A 1 83 ? -2.046 -6.151 -21.033 1.00 76.44 83 ASN A N 1
ATOM 660 C CA . ASN A 1 83 ? -3.479 -6.002 -21.282 1.00 76.44 83 ASN A CA 1
ATOM 661 C C . ASN A 1 83 ? -3.877 -6.496 -22.679 1.00 76.44 83 ASN A C 1
ATOM 663 O O . ASN A 1 83 ? -4.859 -7.224 -22.819 1.00 76.44 83 ASN A O 1
ATOM 667 N N . VAL A 1 84 ? -3.085 -6.185 -23.706 1.00 79.12 84 VAL A N 1
ATOM 668 C CA . VAL A 1 84 ? -3.323 -6.637 -25.085 1.00 79.12 84 VAL A CA 1
ATOM 669 C C . VAL A 1 84 ? -3.170 -8.154 -25.215 1.00 79.12 84 VAL A C 1
ATOM 671 O O . VAL A 1 84 ? -4.027 -8.801 -25.819 1.00 79.12 84 VAL A O 1
ATOM 674 N N . VAL A 1 85 ? -2.134 -8.749 -24.611 1.00 79.62 85 VAL A N 1
ATOM 675 C CA . VAL A 1 85 ? -1.927 -10.211 -24.593 1.00 79.62 85 VAL A CA 1
ATOM 676 C C . VAL A 1 85 ? -3.100 -10.918 -23.907 1.00 79.62 85 VAL A C 1
ATOM 678 O O . VAL A 1 85 ? -3.534 -11.977 -24.359 1.00 79.62 85 VAL A O 1
ATOM 681 N N . ARG A 1 86 ? -3.678 -10.297 -22.873 1.00 73.06 86 ARG A N 1
ATOM 682 C CA . ARG A 1 86 ? -4.873 -10.780 -22.164 1.00 73.06 86 ARG A CA 1
ATOM 683 C C . ARG A 1 86 ? -6.201 -10.403 -22.830 1.00 73.06 86 ARG A C 1
ATOM 685 O O . ARG A 1 86 ? -7.256 -10.699 -22.276 1.00 73.06 86 ARG A O 1
ATOM 692 N N . ARG A 1 87 ? -6.170 -9.794 -24.025 1.00 78.19 87 ARG A N 1
ATOM 693 C CA . ARG A 1 87 ? -7.345 -9.317 -24.786 1.00 78.19 87 ARG A CA 1
ATOM 694 C C . ARG A 1 87 ? -8.245 -8.355 -23.997 1.00 78.19 87 ARG A C 1
ATOM 696 O O . ARG A 1 87 ? -9.453 -8.309 -24.219 1.00 78.19 87 ARG A O 1
ATOM 703 N N . ARG A 1 88 ? -7.655 -7.581 -23.089 1.00 77.31 88 ARG A N 1
ATOM 704 C CA . ARG A 1 88 ? -8.317 -6.510 -22.337 1.00 77.31 88 ARG A CA 1
ATOM 705 C C . ARG A 1 88 ? -8.103 -5.162 -23.019 1.00 77.31 88 ARG A C 1
ATOM 707 O O . ARG A 1 88 ? -7.152 -5.009 -23.791 1.00 77.31 88 ARG A O 1
ATOM 714 N N . PRO A 1 89 ? -8.956 -4.162 -22.737 1.00 78.50 89 PRO A N 1
ATOM 715 C CA . PRO A 1 89 ? -8.675 -2.793 -23.138 1.00 78.50 89 PRO A CA 1
ATOM 716 C C . PRO A 1 89 ? -7.290 -2.369 -22.618 1.00 78.50 89 PRO A C 1
ATOM 718 O O . PRO A 1 89 ? -6.943 -2.697 -21.484 1.00 78.50 89 PRO A O 1
ATOM 721 N N . PRO A 1 90 ? -6.499 -1.618 -23.401 1.00 70.19 90 PRO A N 1
ATOM 722 C CA . PRO A 1 90 ? -5.095 -1.334 -23.089 1.00 70.19 90 PRO A CA 1
ATOM 723 C C . PRO A 1 90 ? -4.891 -0.587 -21.761 1.00 70.19 90 PRO A C 1
ATOM 725 O O . PRO A 1 90 ? -3.835 -0.717 -21.149 1.00 70.19 90 PRO A O 1
ATOM 728 N N . PHE A 1 91 ? -5.908 0.145 -21.296 1.00 73.38 91 PHE A N 1
ATOM 729 C CA . PHE A 1 91 ? -5.905 0.890 -20.033 1.00 73.38 91 PHE A CA 1
ATOM 730 C C . PHE A 1 91 ? -6.953 0.390 -19.026 1.00 73.38 91 PHE A C 1
ATOM 732 O O . PHE A 1 91 ? -7.335 1.132 -18.124 1.00 73.38 91 PHE A O 1
ATOM 739 N N . ALA A 1 92 ? -7.458 -0.836 -19.186 1.00 70.94 92 ALA A N 1
ATOM 740 C CA . ALA A 1 92 ? -8.361 -1.415 -18.198 1.00 70.94 92 ALA A CA 1
ATOM 741 C C . ALA A 1 92 ? -7.609 -1.713 -16.894 1.00 70.94 92 ALA A C 1
ATOM 743 O O . ALA A 1 92 ? -6.465 -2.171 -16.915 1.00 70.94 92 ALA A O 1
ATOM 744 N N . LEU A 1 93 ? -8.264 -1.447 -15.765 1.00 64.31 93 LEU A N 1
ATOM 745 C CA . LEU A 1 93 ? -7.795 -1.910 -14.462 1.00 64.31 93 LEU A CA 1
ATOM 746 C C . LEU A 1 93 ? -7.907 -3.447 -14.418 1.00 64.31 93 LEU A C 1
ATOM 748 O O . LEU A 1 93 ? -8.881 -3.981 -14.951 1.00 64.31 93 LEU A O 1
ATOM 752 N N . PRO A 1 94 ? -6.923 -4.167 -13.851 1.00 63.41 94 PRO A N 1
ATOM 753 C CA . PRO A 1 94 ? -7.028 -5.614 -13.686 1.00 63.41 94 PRO A CA 1
ATOM 754 C C . PRO A 1 94 ? -8.154 -5.954 -12.702 1.00 63.41 94 PRO A C 1
ATOM 756 O O . PRO A 1 94 ? -8.150 -5.428 -11.592 1.00 63.41 94 PRO A O 1
ATOM 759 N N . ASP A 1 95 ? -9.078 -6.831 -13.097 1.00 61.59 95 ASP A N 1
ATOM 760 C CA . ASP A 1 95 ? -10.121 -7.368 -12.205 1.00 61.59 95 ASP A CA 1
ATOM 761 C C . ASP A 1 95 ? -9.649 -8.644 -11.466 1.00 61.59 95 ASP A C 1
ATOM 763 O O . ASP A 1 95 ? -10.121 -8.947 -10.377 1.00 61.59 95 ASP A O 1
ATOM 767 N N . ASP A 1 96 ? -8.660 -9.345 -12.028 1.00 63.84 96 ASP A N 1
ATOM 768 C CA . ASP A 1 96 ? -7.939 -10.507 -11.491 1.00 63.84 96 ASP A CA 1
ATOM 769 C C . ASP A 1 96 ? -6.446 -10.376 -11.842 1.00 63.84 96 ASP A C 1
ATOM 771 O O . ASP A 1 96 ? -6.076 -9.961 -12.948 1.00 63.84 96 ASP A O 1
ATOM 775 N N . ILE A 1 97 ? -5.562 -10.746 -10.915 1.00 61.88 97 ILE A N 1
ATOM 776 C CA . ILE A 1 97 ? -4.112 -10.697 -11.144 1.00 61.88 97 ILE A CA 1
ATOM 777 C C . ILE A 1 97 ? -3.558 -12.113 -11.203 1.00 61.88 97 ILE A C 1
ATOM 779 O O . ILE A 1 97 ? -3.264 -12.728 -10.184 1.00 61.88 97 ILE A O 1
ATOM 783 N N . GLY A 1 98 ? -3.363 -12.626 -12.414 1.00 64.88 98 GLY A N 1
ATOM 784 C CA . GLY A 1 98 ? -2.784 -13.947 -12.633 1.00 64.88 98 GLY A CA 1
ATOM 785 C C . GLY A 1 98 ? -1.253 -13.946 -12.714 1.00 64.88 98 GLY A C 1
ATOM 786 O O . GLY A 1 98 ? -0.570 -12.934 -12.559 1.00 64.88 98 GLY A O 1
ATOM 787 N N . ALA A 1 99 ? -0.694 -15.115 -13.036 1.00 69.06 99 ALA A N 1
ATOM 788 C CA . ALA A 1 99 ? 0.754 -15.315 -13.1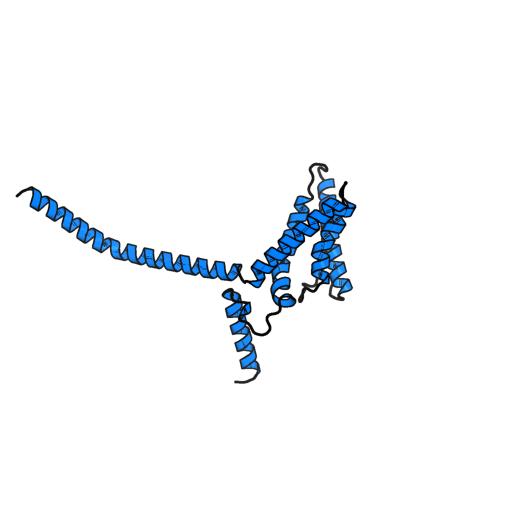38 1.00 69.06 99 ALA A CA 1
ATOM 789 C C . ALA A 1 99 ? 1.446 -14.363 -14.136 1.00 69.06 99 ALA A C 1
ATOM 791 O O . ALA A 1 99 ? 2.604 -14.004 -13.931 1.00 69.06 99 ALA A O 1
ATOM 792 N N . TRP A 1 100 ? 0.752 -13.923 -15.193 1.00 65.50 100 TRP A N 1
ATOM 793 C CA . TRP A 1 100 ? 1.328 -13.014 -16.190 1.00 65.50 100 TRP A CA 1
ATOM 794 C C . TRP A 1 100 ? 1.506 -11.577 -15.695 1.00 65.50 100 TRP A C 1
ATOM 796 O O . TRP A 1 100 ? 2.505 -10.963 -16.054 1.00 65.50 100 TRP A O 1
ATOM 806 N N . GLU A 1 101 ? 0.609 -11.033 -14.869 1.00 68.62 101 GLU A N 1
ATOM 807 C CA . GLU A 1 101 ? 0.801 -9.705 -14.271 1.00 68.62 101 GLU A CA 1
ATOM 808 C C . GLU A 1 101 ? 1.941 -9.728 -13.257 1.00 68.62 101 GLU A C 1
ATOM 810 O O . GLU A 1 101 ? 2.759 -8.812 -13.237 1.00 68.62 101 GLU A O 1
ATOM 815 N N . VAL A 1 102 ? 2.036 -10.797 -12.457 1.00 70.31 102 VAL A N 1
ATOM 816 C CA . VAL A 1 102 ? 3.160 -10.991 -11.530 1.00 70.31 102 VAL A CA 1
ATOM 817 C C . VAL A 1 102 ? 4.471 -11.083 -12.306 1.00 70.31 102 VAL A C 1
ATOM 819 O O . VAL A 1 102 ? 5.439 -10.410 -11.960 1.00 70.31 102 VAL A O 1
ATOM 822 N N . ALA A 1 103 ? 4.497 -11.861 -13.392 1.00 74.62 103 ALA A N 1
ATOM 823 C CA . ALA A 1 103 ? 5.661 -11.956 -14.262 1.00 74.62 103 ALA A CA 1
ATOM 824 C C . ALA A 1 103 ? 6.003 -10.604 -14.901 1.00 74.62 103 ALA A C 1
ATOM 826 O O . ALA A 1 103 ? 7.172 -10.246 -14.953 1.00 74.62 103 ALA A O 1
ATOM 827 N N . ALA A 1 104 ? 5.019 -9.824 -15.346 1.00 72.50 104 ALA A N 1
ATOM 828 C CA . ALA A 1 104 ? 5.261 -8.509 -15.929 1.00 72.50 104 ALA A CA 1
ATOM 829 C C . ALA A 1 104 ? 5.781 -7.489 -14.908 1.00 72.50 104 ALA A C 1
ATOM 831 O O . ALA A 1 104 ? 6.691 -6.730 -15.229 1.00 72.50 104 ALA A O 1
ATOM 832 N N . TYR A 1 105 ? 5.257 -7.500 -13.681 1.00 70.81 105 TYR A N 1
ATOM 833 C CA . TYR A 1 105 ? 5.757 -6.667 -12.588 1.00 70.81 105 TYR A CA 1
ATOM 834 C C . TYR A 1 105 ? 7.197 -7.034 -12.219 1.00 70.81 105 TYR A C 1
ATOM 836 O O . TYR A 1 105 ? 8.030 -6.160 -12.010 1.00 70.81 105 TYR A O 1
ATOM 844 N N . LEU A 1 106 ? 7.505 -8.330 -12.178 1.00 74.81 106 LEU A N 1
ATOM 845 C CA . LEU A 1 106 ? 8.816 -8.803 -11.757 1.00 74.81 106 LEU A CA 1
ATOM 846 C C . LEU A 1 106 ? 9.875 -8.663 -12.860 1.00 74.81 106 LEU A C 1
ATOM 848 O O . LEU A 1 106 ? 11.012 -8.284 -12.596 1.00 74.81 106 LEU A O 1
ATOM 852 N N . LEU A 1 107 ? 9.501 -8.970 -14.102 1.00 73.38 107 LEU A N 1
ATOM 853 C CA . LEU A 1 107 ? 10.411 -9.000 -15.245 1.00 73.38 107 LEU A CA 1
ATOM 854 C C . LEU A 1 107 ? 10.475 -7.662 -15.982 1.00 73.38 107 LEU A C 1
ATOM 856 O O . LEU A 1 107 ? 11.515 -7.352 -16.546 1.00 73.38 107 LEU A O 1
ATOM 860 N N . GLY A 1 108 ? 9.410 -6.859 -15.985 1.00 72.69 108 GLY A N 1
ATOM 861 C CA . GLY A 1 108 ? 9.352 -5.596 -16.729 1.00 72.69 108 GLY A CA 1
ATOM 862 C C . GLY A 1 108 ? 10.479 -4.624 -16.356 1.00 72.69 108 GLY A C 1
ATOM 863 O O . GLY A 1 108 ? 11.278 -4.271 -17.229 1.00 72.69 108 GLY A O 1
ATOM 864 N N . PRO A 1 109 ? 10.614 -4.242 -15.072 1.00 68.50 109 PRO A N 1
ATOM 865 C CA . PRO A 1 109 ? 11.704 -3.386 -14.603 1.00 68.50 109 PRO A CA 1
ATOM 866 C C . PRO A 1 109 ? 13.083 -4.032 -14.796 1.00 68.50 109 PRO A C 1
ATOM 868 O O . PRO A 1 109 ? 14.042 -3.363 -15.176 1.00 68.50 109 PRO A O 1
ATOM 871 N N . ALA A 1 110 ? 13.181 -5.347 -14.592 1.00 73.31 110 ALA A N 1
ATOM 872 C CA . ALA A 1 110 ? 14.432 -6.088 -14.710 1.00 73.31 110 ALA A CA 1
ATOM 873 C C . ALA A 1 110 ? 14.971 -6.123 -16.144 1.00 73.31 110 ALA A C 1
ATOM 875 O O . ALA A 1 110 ? 16.165 -5.935 -16.359 1.00 73.31 110 ALA A O 1
ATOM 876 N N . VAL A 1 111 ? 14.090 -6.321 -17.128 1.00 71.25 111 VAL A N 1
ATOM 877 C CA . VAL A 1 111 ? 14.429 -6.263 -18.553 1.00 71.25 111 VAL A CA 1
ATOM 878 C C . VAL A 1 111 ? 14.904 -4.858 -18.914 1.00 71.25 111 VAL A C 1
ATOM 880 O O . VAL A 1 111 ? 15.923 -4.716 -19.583 1.00 71.25 111 VAL A O 1
ATOM 883 N N . LEU A 1 112 ? 14.218 -3.821 -18.428 1.00 69.38 112 LEU A N 1
ATOM 884 C CA . LEU A 1 112 ? 14.594 -2.427 -18.666 1.00 69.38 112 LEU A CA 1
ATOM 885 C C . LEU A 1 112 ? 16.018 -2.148 -18.159 1.00 69.38 112 LEU A C 1
ATOM 887 O O . LEU A 1 112 ? 16.858 -1.655 -18.912 1.00 69.38 112 LEU A O 1
ATOM 891 N N . VAL A 1 113 ? 16.325 -2.535 -16.920 1.00 68.19 113 VAL A N 1
ATOM 892 C CA . VAL A 1 113 ? 17.662 -2.333 -16.344 1.00 68.19 113 VAL A CA 1
ATOM 893 C C . VAL A 1 113 ? 18.718 -3.214 -16.999 1.00 68.19 113 VAL A C 1
ATOM 895 O O . VAL A 1 113 ? 19.828 -2.738 -17.228 1.00 68.19 113 VAL A O 1
ATOM 898 N N . ALA A 1 114 ? 18.379 -4.438 -17.401 1.00 70.31 114 ALA A N 1
ATOM 899 C CA . ALA A 1 114 ? 19.305 -5.308 -18.118 1.00 70.31 114 ALA A CA 1
ATOM 900 C C . ALA A 1 114 ? 19.807 -4.698 -19.441 1.00 70.31 114 ALA A C 1
ATOM 902 O O . ALA A 1 114 ? 20.941 -4.962 -19.832 1.00 70.31 114 ALA A O 1
ATOM 903 N N . PHE A 1 115 ? 18.992 -3.874 -20.111 1.00 67.62 115 PHE A N 1
ATOM 904 C CA . PHE A 1 115 ? 19.375 -3.190 -21.353 1.00 67.62 115 PHE A CA 1
ATOM 905 C C . PHE A 1 115 ? 20.076 -1.840 -21.145 1.00 67.62 115 PHE A C 1
ATOM 907 O O . PHE A 1 115 ? 20.750 -1.372 -22.061 1.00 67.62 115 PHE A O 1
ATOM 914 N N . VAL A 1 116 ? 19.906 -1.200 -19.986 1.00 67.38 116 VAL A N 1
ATOM 915 C CA . VAL A 1 116 ? 20.405 0.164 -19.728 1.00 67.38 116 VAL A CA 1
ATOM 916 C C . VAL A 1 116 ? 21.666 0.179 -18.859 1.00 67.38 116 VAL A C 1
ATOM 918 O O . VAL A 1 116 ? 22.481 1.090 -18.993 1.00 67.38 116 VAL A O 1
ATOM 921 N N . ALA A 1 117 ? 21.842 -0.797 -17.967 1.00 67.38 117 ALA A N 1
ATOM 922 C CA . ALA A 1 117 ? 22.944 -0.810 -17.012 1.00 67.38 117 ALA A CA 1
ATOM 923 C C . ALA A 1 117 ? 24.220 -1.463 -17.566 1.00 67.38 117 ALA A C 1
ATOM 925 O O . ALA A 1 117 ? 24.174 -2.475 -18.267 1.00 67.38 117 ALA A O 1
ATOM 926 N N . ASP A 1 118 ? 25.371 -0.920 -17.156 1.00 69.88 118 ASP A N 1
ATOM 927 C CA . ASP A 1 118 ? 26.709 -1.397 -17.537 1.00 69.88 118 ASP A CA 1
ATOM 928 C C . ASP A 1 118 ? 26.945 -2.871 -17.121 1.00 69.88 118 ASP A C 1
ATOM 930 O O . ASP A 1 118 ? 27.701 -3.589 -17.773 1.00 69.88 118 ASP A O 1
ATOM 934 N N . ASN A 1 119 ? 26.269 -3.345 -16.062 1.00 70.06 119 ASN A N 1
ATOM 935 C CA . ASN A 1 119 ? 26.342 -4.718 -15.549 1.00 70.06 119 ASN A CA 1
ATOM 936 C C . ASN A 1 119 ? 24.947 -5.372 -15.455 1.00 70.06 119 ASN A C 1
ATOM 938 O O . ASN A 1 119 ? 24.589 -6.016 -14.463 1.00 70.06 119 ASN A O 1
ATOM 942 N N . GLY A 1 120 ? 24.155 -5.195 -16.517 1.00 70.19 120 GLY A N 1
ATOM 943 C CA . GLY A 1 120 ? 22.707 -5.421 -16.546 1.00 70.19 120 GLY A CA 1
ATOM 944 C C . GLY A 1 120 ? 22.182 -6.762 -16.017 1.00 70.19 120 GLY A C 1
ATOM 945 O O . GLY A 1 120 ? 21.062 -6.807 -15.517 1.00 70.19 120 GLY A O 1
ATOM 946 N N . TRP A 1 121 ? 22.961 -7.849 -16.054 1.00 74.19 121 TRP A N 1
ATOM 947 C CA . TRP A 1 121 ? 22.514 -9.142 -15.514 1.00 74.19 121 TRP A CA 1
ATOM 948 C C . TRP A 1 121 ? 22.462 -9.173 -13.979 1.00 74.19 121 TRP A C 1
ATOM 950 O O . TRP A 1 121 ? 21.503 -9.689 -13.405 1.00 74.19 121 TRP A O 1
ATOM 960 N N . GLN A 1 122 ? 23.474 -8.622 -13.300 1.00 77.81 122 GLN A N 1
ATOM 961 C CA . GLN A 1 122 ? 23.505 -8.592 -11.831 1.00 77.81 122 GLN A CA 1
ATOM 962 C C . GLN A 1 122 ? 22.498 -7.576 -11.289 1.00 77.81 122 GLN A C 1
ATOM 964 O O . GLN A 1 122 ? 21.750 -7.890 -10.364 1.00 77.81 122 GLN A O 1
ATOM 969 N N . ASP A 1 123 ? 22.425 -6.405 -11.922 1.00 71.56 123 ASP A N 1
ATOM 970 C CA . ASP A 1 123 ? 21.502 -5.340 -11.526 1.00 71.56 123 ASP A CA 1
ATOM 971 C C . ASP A 1 123 ? 20.042 -5.738 -11.795 1.00 71.56 123 ASP A C 1
ATOM 973 O O . ASP A 1 123 ? 19.168 -5.523 -10.954 1.00 71.56 123 ASP A O 1
ATOM 977 N N . GLY A 1 124 ? 19.776 -6.423 -12.914 1.00 75.19 124 GLY A N 1
ATOM 978 C CA . GLY A 1 124 ? 18.462 -6.990 -13.215 1.00 75.19 124 GLY A CA 1
ATOM 979 C C . GLY A 1 124 ? 18.023 -8.042 -12.190 1.00 75.19 124 GLY A C 1
ATOM 980 O O . GLY A 1 124 ? 16.886 -8.001 -11.722 1.00 75.19 124 GLY A O 1
ATOM 981 N N . LEU A 1 125 ? 18.920 -8.948 -11.778 1.00 80.88 125 LEU A N 1
ATOM 982 C CA . LEU A 1 125 ? 18.624 -9.937 -10.731 1.00 80.88 125 LEU A CA 1
ATOM 983 C C . LEU A 1 125 ? 18.359 -9.288 -9.368 1.00 80.88 125 LEU A C 1
ATOM 985 O O . LEU A 1 125 ? 17.450 -9.721 -8.658 1.00 80.88 125 LEU A O 1
ATOM 989 N N . ALA A 1 126 ? 19.116 -8.249 -9.006 1.00 79.00 126 ALA A N 1
ATOM 990 C CA . ALA A 1 126 ? 18.896 -7.506 -7.769 1.00 79.00 126 ALA A CA 1
ATOM 991 C C . ALA A 1 126 ? 17.510 -6.839 -7.749 1.00 79.00 126 ALA A C 1
ATOM 993 O O . ALA A 1 126 ? 16.815 -6.896 -6.735 1.00 79.00 126 ALA A O 1
ATOM 994 N N . ILE A 1 127 ? 17.072 -6.284 -8.882 1.00 76.75 127 ILE A N 1
ATOM 995 C CA . ILE A 1 127 ? 15.744 -5.675 -9.034 1.00 76.75 127 ILE A CA 1
ATOM 996 C C . ILE A 1 127 ? 14.632 -6.717 -8.969 1.00 76.75 127 ILE A C 1
ATOM 998 O O . ILE A 1 127 ? 13.639 -6.492 -8.282 1.00 76.75 127 ILE A O 1
ATOM 1002 N N . ILE A 1 128 ? 14.802 -7.873 -9.619 1.00 80.00 128 ILE A N 1
ATOM 1003 C CA . ILE A 1 128 ? 13.864 -8.999 -9.491 1.00 80.00 128 ILE A CA 1
ATOM 1004 C C . ILE A 1 128 ? 13.723 -9.390 -8.020 1.00 80.00 128 ILE A C 1
ATOM 1006 O O . ILE A 1 128 ? 12.610 -9.516 -7.519 1.00 80.00 128 ILE A O 1
ATOM 1010 N N . ALA A 1 129 ? 14.840 -9.560 -7.311 1.00 84.31 129 ALA A N 1
ATOM 1011 C CA . ALA A 1 129 ? 14.820 -9.945 -5.905 1.00 84.31 129 ALA A CA 1
ATOM 1012 C C . ALA A 1 129 ? 14.137 -8.882 -5.029 1.00 84.31 129 ALA A C 1
ATOM 1014 O O . ALA A 1 129 ? 13.293 -9.224 -4.200 1.00 84.31 129 ALA A O 1
ATOM 1015 N N . ALA A 1 130 ? 14.447 -7.600 -5.235 1.00 77.19 130 ALA A N 1
ATOM 1016 C CA . ALA A 1 130 ? 13.827 -6.496 -4.506 1.00 77.19 130 ALA A CA 1
ATOM 1017 C C . ALA A 1 130 ? 12.309 -6.432 -4.747 1.00 77.19 130 ALA A C 1
ATOM 1019 O O . ALA A 1 130 ? 11.535 -6.413 -3.788 1.00 77.19 130 ALA A O 1
ATOM 1020 N N . ASN A 1 131 ? 11.877 -6.494 -6.009 1.00 76.44 131 ASN A N 1
ATOM 1021 C CA . ASN A 1 131 ? 10.462 -6.481 -6.374 1.00 76.44 131 ASN A CA 1
ATOM 1022 C C . ASN A 1 131 ? 9.718 -7.728 -5.880 1.00 76.44 131 ASN A C 1
ATOM 1024 O O . ASN A 1 131 ? 8.577 -7.619 -5.434 1.00 76.44 131 ASN A O 1
ATOM 1028 N N . ALA A 1 132 ? 10.361 -8.900 -5.862 1.00 82.50 132 ALA A N 1
ATOM 1029 C CA . ALA A 1 132 ? 9.789 -10.103 -5.257 1.00 82.50 132 ALA A CA 1
ATOM 1030 C C . ALA A 1 132 ? 9.546 -9.920 -3.752 1.00 82.50 132 ALA A C 1
ATOM 1032 O O . ALA A 1 132 ? 8.482 -10.284 -3.250 1.00 82.50 132 ALA A O 1
ATOM 1033 N N . VAL A 1 133 ? 10.508 -9.335 -3.031 1.00 81.62 133 VAL A N 1
ATOM 1034 C CA . VAL A 1 133 ? 10.375 -9.059 -1.593 1.00 81.62 133 VAL A CA 1
ATOM 1035 C C . VAL A 1 133 ? 9.267 -8.040 -1.336 1.00 81.62 133 VAL A C 1
ATOM 1037 O O . VAL A 1 133 ? 8.426 -8.267 -0.467 1.00 81.62 133 VAL A O 1
ATOM 1040 N N . LEU A 1 134 ? 9.217 -6.948 -2.103 1.00 75.81 134 LEU A N 1
ATOM 1041 C CA . LEU A 1 134 ? 8.164 -5.937 -1.982 1.00 75.81 134 LEU A CA 1
ATOM 1042 C C . LEU A 1 134 ? 6.783 -6.515 -2.284 1.00 75.81 134 LEU A C 1
ATOM 1044 O O . LEU A 1 134 ? 5.851 -6.277 -1.517 1.00 75.81 134 LEU A O 1
ATOM 1048 N N . LEU A 1 135 ? 6.660 -7.334 -3.332 1.00 78.12 135 LEU A N 1
ATOM 1049 C CA . LEU A 1 135 ? 5.429 -8.053 -3.647 1.00 78.12 135 LEU A CA 1
ATOM 1050 C C . LEU A 1 135 ? 5.014 -8.976 -2.499 1.00 78.12 135 LEU A C 1
ATOM 1052 O O . LEU A 1 135 ? 3.843 -8.993 -2.134 1.00 78.12 135 LEU A O 1
ATOM 1056 N N . LEU A 1 136 ? 5.951 -9.710 -1.895 1.00 77.75 136 LEU A N 1
ATOM 1057 C CA . LEU A 1 136 ? 5.658 -10.615 -0.784 1.00 77.75 136 LEU A CA 1
ATOM 1058 C C . LEU A 1 136 ? 5.213 -9.858 0.475 1.00 77.75 136 LEU A C 1
ATOM 1060 O O . LEU A 1 136 ? 4.274 -10.280 1.149 1.00 77.75 136 LEU A O 1
ATOM 1064 N N . ILE A 1 137 ? 5.834 -8.713 0.768 1.00 75.06 137 ILE A N 1
ATOM 1065 C CA . ILE A 1 137 ? 5.413 -7.823 1.858 1.00 75.06 137 ILE A CA 1
ATOM 1066 C C . ILE A 1 137 ? 4.019 -7.263 1.572 1.00 75.06 137 ILE A C 1
ATOM 1068 O O . ILE A 1 137 ? 3.146 -7.326 2.436 1.00 75.06 137 ILE A O 1
ATOM 1072 N N . ALA A 1 138 ? 3.787 -6.740 0.368 1.00 71.94 138 ALA A N 1
ATOM 1073 C CA . ALA A 1 138 ? 2.502 -6.181 -0.032 1.00 71.94 138 ALA A CA 1
ATOM 1074 C C . ALA A 1 138 ? 1.392 -7.242 0.021 1.00 71.94 138 ALA A C 1
ATOM 1076 O O . ALA A 1 138 ? 0.300 -6.972 0.534 1.00 71.94 138 ALA A O 1
ATOM 1077 N N . TYR A 1 139 ? 1.696 -8.458 -0.441 1.00 71.75 139 TYR A N 1
ATOM 1078 C CA . TYR A 1 139 ? 0.829 -9.626 -0.348 1.00 71.75 139 TYR A CA 1
ATOM 1079 C C . TYR A 1 139 ? 0.506 -9.948 1.109 1.00 71.75 139 TYR A C 1
ATOM 1081 O O . TYR A 1 139 ? -0.665 -10.029 1.458 1.00 71.75 139 TYR A O 1
ATOM 1089 N N . ALA A 1 140 ? 1.507 -10.049 1.987 1.00 70.88 140 ALA A N 1
ATOM 1090 C CA . ALA A 1 140 ? 1.283 -10.326 3.403 1.00 70.88 140 ALA A CA 1
ATOM 1091 C C . ALA A 1 140 ? 0.423 -9.235 4.067 1.00 70.88 140 ALA A C 1
ATOM 1093 O O . ALA A 1 140 ? -0.590 -9.529 4.698 1.00 70.88 140 ALA A O 1
ATOM 1094 N N . VAL A 1 141 ? 0.768 -7.959 3.879 1.00 69.56 141 VAL A N 1
ATOM 1095 C CA . VAL A 1 141 ? 0.039 -6.825 4.472 1.00 69.56 141 VAL A CA 1
ATOM 1096 C C . VAL A 1 141 ? -1.425 -6.806 4.029 1.00 69.56 141 VAL A C 1
ATOM 1098 O O . VAL A 1 141 ? -2.321 -6.559 4.844 1.00 69.56 141 VAL A O 1
ATOM 1101 N N . THR A 1 142 ? -1.675 -7.079 2.750 1.00 68.94 142 THR A N 1
ATOM 1102 C CA . THR A 1 142 ? -3.019 -7.040 2.166 1.00 68.94 142 THR A CA 1
ATOM 1103 C C . THR A 1 142 ? -3.823 -8.294 2.487 1.00 68.94 142 THR A C 1
ATOM 1105 O O . THR A 1 142 ? -4.989 -8.171 2.866 1.00 68.94 142 THR A O 1
ATOM 1108 N N . SER A 1 143 ? -3.197 -9.472 2.424 1.00 67.44 143 SER A N 1
ATOM 1109 C CA . SER A 1 143 ? -3.810 -10.765 2.744 1.00 67.44 143 SER A CA 1
ATOM 1110 C C . SER A 1 143 ? -4.321 -10.773 4.176 1.00 67.44 143 SER A C 1
ATOM 1112 O O . SER A 1 143 ? -5.481 -11.088 4.413 1.00 67.44 143 SER A O 1
ATOM 1114 N N . TYR A 1 144 ? -3.493 -10.336 5.128 1.00 65.00 144 TYR A N 1
ATOM 1115 C CA . TYR A 1 144 ? -3.859 -10.319 6.543 1.00 65.00 144 TYR A CA 1
ATOM 1116 C C . TYR A 1 144 ? -4.746 -9.129 6.940 1.00 65.00 144 TYR A C 1
ATOM 1118 O O . TYR A 1 144 ? -5.083 -8.987 8.112 1.00 65.00 144 TYR A O 1
ATOM 1126 N N . GLY A 1 145 ? -5.118 -8.243 6.006 1.00 66.44 145 GLY A N 1
ATOM 1127 C CA . GLY A 1 145 ? -5.927 -7.063 6.325 1.00 66.44 145 GLY A CA 1
ATOM 1128 C C . GLY A 1 145 ? -5.260 -6.147 7.359 1.00 66.44 145 GLY A C 1
ATOM 1129 O O . GLY A 1 145 ? -5.949 -5.487 8.142 1.00 66.44 145 GLY A O 1
ATOM 1130 N N . PHE A 1 146 ? -3.925 -6.096 7.369 1.00 65.75 146 PHE A N 1
ATOM 1131 C CA . PHE A 1 146 ? -3.145 -5.477 8.442 1.00 65.75 146 PHE A CA 1
ATOM 1132 C C . PHE A 1 146 ? -3.459 -3.982 8.591 1.00 65.75 146 PHE A C 1
ATOM 1134 O O . PHE A 1 146 ? -3.588 -3.468 9.698 1.00 65.75 146 PHE A O 1
ATOM 1141 N N . VAL A 1 147 ? -3.673 -3.284 7.472 1.00 67.75 147 VAL A N 1
ATOM 1142 C CA . VAL A 1 147 ? -4.027 -1.854 7.449 1.00 67.75 147 VAL A CA 1
ATOM 1143 C C . VAL A 1 147 ? -5.388 -1.575 8.115 1.00 67.75 147 VAL A C 1
ATOM 1145 O O . VAL A 1 147 ? -5.432 -0.764 9.045 1.00 67.75 147 VAL A O 1
ATOM 1148 N N . PRO A 1 148 ? -6.510 -2.209 7.707 1.00 65.31 148 PRO A N 1
ATOM 1149 C CA . PRO A 1 148 ? -7.781 -2.028 8.406 1.00 65.31 148 PRO A CA 1
ATOM 1150 C C . PRO A 1 148 ? -7.739 -2.498 9.866 1.00 65.31 148 PRO A C 1
ATOM 1152 O O . PRO A 1 148 ? -8.298 -1.807 10.718 1.00 65.31 148 PRO A O 1
ATOM 1155 N N . ALA A 1 149 ? -7.030 -3.588 10.181 1.00 67.56 149 ALA A N 1
ATOM 1156 C CA . ALA A 1 149 ? -6.853 -4.054 11.558 1.00 67.56 149 ALA A CA 1
ATOM 1157 C C . ALA A 1 149 ? -6.130 -3.012 12.434 1.00 67.56 149 ALA A C 1
ATOM 1159 O O . ALA A 1 149 ? -6.612 -2.671 13.516 1.00 67.56 149 ALA A O 1
ATOM 1160 N N . LEU A 1 150 ? -5.031 -2.428 11.939 1.00 72.56 150 LEU A N 1
ATOM 1161 C CA . LEU A 1 150 ? -4.304 -1.352 12.618 1.00 72.56 150 LEU A CA 1
ATOM 1162 C C . LEU A 1 150 ? -5.165 -0.106 12.803 1.00 72.56 150 LEU A C 1
ATOM 1164 O O . LEU A 1 150 ? -5.184 0.467 13.889 1.00 72.56 150 LEU A O 1
ATOM 1168 N N . ARG A 1 151 ? -5.910 0.309 11.772 1.00 74.38 151 ARG A N 1
ATOM 1169 C CA . ARG A 1 151 ? -6.807 1.469 11.864 1.00 74.38 151 ARG A CA 1
ATOM 1170 C C . ARG A 1 151 ? -7.861 1.261 12.947 1.00 74.38 151 ARG A C 1
ATOM 1172 O O . ARG A 1 151 ? -8.097 2.150 13.761 1.00 74.38 151 ARG A O 1
ATOM 1179 N N . VAL A 1 152 ? -8.493 0.093 12.954 1.00 75.31 152 VAL A N 1
ATOM 1180 C CA . VAL A 1 152 ? -9.502 -0.280 13.946 1.00 75.31 152 VAL A CA 1
ATOM 1181 C C . VAL A 1 152 ? -8.908 -0.315 15.351 1.00 75.31 152 VAL A C 1
ATOM 1183 O O . VAL A 1 152 ? -9.491 0.266 16.267 1.00 75.31 152 VAL A O 1
ATOM 1186 N N . GLY A 1 153 ? -7.747 -0.951 15.513 1.00 78.62 153 GLY A N 1
ATOM 1187 C CA . GLY A 1 153 ? -7.031 -1.008 16.784 1.00 78.62 153 GLY A CA 1
ATOM 1188 C C . GLY A 1 153 ? -6.654 0.381 17.296 1.00 78.62 153 GLY A C 1
ATOM 1189 O O . GLY A 1 153 ? -6.901 0.690 18.458 1.00 78.62 153 GLY A O 1
ATOM 1190 N N . ALA A 1 154 ? -6.146 1.253 16.423 1.00 81.38 154 ALA A N 1
ATOM 1191 C CA . ALA A 1 154 ? -5.767 2.622 16.763 1.00 81.38 154 ALA A CA 1
ATOM 1192 C C . ALA A 1 154 ? -6.970 3.476 17.194 1.00 81.38 154 ALA A C 1
ATOM 1194 O O . ALA A 1 154 ? -6.900 4.175 18.204 1.00 81.38 154 ALA A O 1
ATOM 1195 N N . VAL A 1 155 ? -8.096 3.390 16.476 1.00 86.31 155 VAL A N 1
ATOM 1196 C CA . VAL A 1 155 ? -9.339 4.085 16.857 1.00 86.31 155 VAL A CA 1
ATOM 1197 C C . VAL A 1 155 ? -9.836 3.587 18.215 1.00 86.31 155 VAL A C 1
ATOM 1199 O O . VAL A 1 155 ? -10.190 4.390 19.077 1.00 86.31 155 VAL A O 1
ATOM 1202 N N . GLN A 1 156 ? -9.807 2.273 18.447 1.00 84.50 156 GLN A N 1
ATOM 1203 C CA . GLN A 1 156 ? -10.203 1.703 19.732 1.00 84.50 156 GLN A CA 1
ATOM 1204 C C . GLN A 1 156 ? -9.276 2.157 20.868 1.00 84.50 156 GLN A C 1
ATOM 1206 O O . GLN A 1 156 ? -9.760 2.516 21.941 1.00 84.50 156 GLN A O 1
ATOM 1211 N N . ALA A 1 157 ? -7.964 2.188 20.633 1.00 84.12 157 ALA A N 1
ATOM 1212 C CA . ALA A 1 157 ? -6.988 2.686 21.595 1.00 84.12 157 ALA A CA 1
ATOM 1213 C C . ALA A 1 157 ? -7.248 4.162 21.939 1.00 84.12 157 ALA A C 1
ATOM 1215 O O . ALA A 1 157 ? -7.280 4.522 23.114 1.00 84.12 157 ALA A O 1
ATOM 1216 N N . ALA A 1 158 ? -7.537 5.002 20.940 1.00 86.44 158 ALA A N 1
ATOM 1217 C CA . ALA A 1 158 ? -7.888 6.404 21.157 1.00 86.44 158 ALA A CA 1
ATOM 1218 C C . ALA A 1 158 ? -9.162 6.564 22.011 1.00 86.44 158 ALA A C 1
ATOM 1220 O O . ALA A 1 158 ? -9.195 7.383 22.932 1.00 86.44 158 ALA A O 1
ATOM 1221 N N . HIS A 1 159 ? -10.193 5.745 21.772 1.00 88.75 159 HIS A N 1
ATOM 1222 C CA . HIS A 1 159 ? -11.402 5.742 22.602 1.00 88.75 159 HIS A CA 1
ATOM 1223 C C . HIS A 1 159 ? -11.134 5.297 24.049 1.00 88.75 159 HIS A C 1
ATOM 1225 O O . HIS A 1 159 ? -11.697 5.871 24.986 1.00 88.75 159 HIS A O 1
ATOM 1231 N N . GLN A 1 160 ? -10.261 4.307 24.254 1.00 87.25 160 GLN A N 1
ATOM 1232 C CA . GLN A 1 160 ? -9.870 3.864 25.595 1.00 87.25 160 GLN A CA 1
ATOM 1233 C C . GLN A 1 160 ? -9.121 4.963 26.353 1.00 87.25 160 GLN A C 1
ATOM 1235 O O . GLN A 1 160 ? -9.449 5.229 27.508 1.00 87.25 160 GLN A O 1
ATOM 1240 N N . VAL A 1 161 ? -8.194 5.663 25.691 1.00 89.12 161 VAL A N 1
ATOM 1241 C CA . VAL A 1 161 ? -7.497 6.820 26.274 1.00 89.12 161 VAL A CA 1
ATOM 1242 C C . VAL A 1 161 ? -8.501 7.890 26.699 1.00 89.12 161 VAL A C 1
ATOM 1244 O O . VAL A 1 161 ? -8.472 8.321 27.848 1.00 89.12 161 VAL A O 1
ATOM 1247 N N . GLY A 1 162 ? -9.452 8.252 25.832 1.00 86.38 162 GLY A N 1
ATOM 1248 C CA . GLY A 1 162 ? -10.494 9.225 26.173 1.00 86.38 162 GLY A CA 1
ATOM 1249 C C . GLY A 1 162 ? -11.347 8.809 27.378 1.00 86.38 162 GLY A C 1
ATOM 1250 O O . GLY A 1 162 ? -11.698 9.644 28.211 1.00 86.38 162 GLY A O 1
ATOM 1251 N N . THR A 1 163 ? -11.626 7.512 27.521 1.00 88.56 163 THR A N 1
ATOM 1252 C CA . THR A 1 163 ? -12.375 6.967 28.666 1.00 88.56 163 THR A CA 1
ATOM 1253 C C . THR A 1 163 ? -11.576 7.090 29.964 1.00 88.56 163 THR A C 1
ATOM 1255 O O . THR A 1 163 ? -12.100 7.566 30.970 1.00 88.56 163 THR A O 1
ATOM 1258 N N . VAL A 1 164 ? -10.292 6.721 29.935 1.00 89.06 164 VAL A N 1
ATOM 1259 C CA . VAL A 1 164 ? -9.381 6.830 31.083 1.00 89.06 164 VAL A CA 1
ATOM 1260 C C . VAL A 1 164 ? -9.192 8.293 31.485 1.00 89.06 164 VAL A C 1
ATOM 1262 O O . VAL A 1 164 ? -9.363 8.635 32.654 1.00 89.06 164 VAL A O 1
ATOM 1265 N N . THR A 1 165 ? -8.935 9.186 30.526 1.00 88.88 165 THR A N 1
ATOM 1266 C CA . THR A 1 165 ? -8.839 10.631 30.774 1.00 88.88 165 THR A CA 1
ATOM 1267 C C . THR A 1 165 ? -10.140 11.191 31.349 1.00 88.88 165 THR A C 1
ATOM 1269 O O . THR A 1 165 ? -10.095 11.980 32.289 1.00 88.88 165 THR A O 1
ATOM 1272 N N . GLY A 1 166 ? -11.299 10.754 30.849 1.00 89.00 166 GLY A N 1
ATOM 1273 C CA . GLY A 1 166 ? -12.602 11.142 31.390 1.00 89.00 166 GLY A CA 1
ATOM 1274 C C . GLY A 1 166 ? -12.803 10.706 32.844 1.00 89.00 166 GLY A C 1
ATOM 1275 O O . GLY A 1 166 ? -13.335 11.475 33.646 1.00 89.00 166 GLY A O 1
ATOM 1276 N N . LEU A 1 167 ? -12.339 9.509 33.212 1.00 89.56 167 LEU A N 1
ATOM 1277 C CA . LEU A 1 167 ? -12.369 9.018 34.593 1.00 89.56 167 LEU A CA 1
ATOM 1278 C C . LEU A 1 167 ? -11.449 9.837 35.505 1.00 89.56 167 LEU A C 1
ATOM 1280 O O . LEU A 1 167 ? -11.888 10.271 36.568 1.00 89.56 167 LEU A O 1
ATOM 1284 N N . PHE A 1 168 ? -10.217 10.124 35.075 1.00 87.81 168 PHE A N 1
ATOM 1285 C CA . PHE A 1 168 ? -9.299 10.987 35.825 1.00 87.81 168 PHE A CA 1
ATOM 1286 C C . PHE A 1 168 ? -9.848 12.409 35.989 1.00 87.81 168 PHE A C 1
ATOM 1288 O O . PHE A 1 168 ? -9.833 12.947 37.093 1.00 87.81 168 PHE A O 1
ATOM 1295 N N . ALA A 1 169 ? -10.405 12.998 34.927 1.00 90.44 169 ALA A N 1
ATOM 1296 C CA . ALA A 1 169 ? -11.013 14.326 34.970 1.00 90.44 169 ALA A CA 1
ATOM 1297 C C . ALA A 1 169 ? -12.210 14.391 35.933 1.00 90.44 169 ALA A C 1
ATOM 1299 O O . ALA A 1 169 ? -12.390 15.389 36.625 1.00 90.44 169 ALA A O 1
ATOM 1300 N N . ARG A 1 170 ? -13.005 13.315 36.020 1.00 91.06 170 ARG A N 1
ATOM 1301 C CA . ARG A 1 170 ? -14.111 13.198 36.986 1.00 91.06 170 ARG A CA 1
ATOM 1302 C C . ARG A 1 170 ? -13.645 12.896 38.413 1.00 91.06 170 ARG A C 1
ATOM 1304 O O . ARG A 1 170 ? -14.333 13.281 39.351 1.00 91.06 170 ARG A O 1
ATOM 1311 N N . GLY A 1 171 ? -12.505 12.228 38.588 1.00 91.25 171 GLY A N 1
ATOM 1312 C CA . GLY A 1 171 ? -11.914 11.917 39.896 1.00 91.25 171 GLY A CA 1
ATOM 1313 C C . GLY A 1 171 ? -11.091 13.059 40.505 1.00 91.25 171 GLY A C 1
ATOM 1314 O O . GLY A 1 171 ? -10.953 13.140 41.724 1.00 91.25 171 GLY A O 1
ATOM 1315 N N . LEU A 1 172 ? -10.576 13.977 39.684 1.00 91.31 172 LEU A N 1
ATOM 1316 C CA . LEU A 1 172 ? -9.781 15.125 40.135 1.00 91.31 172 LEU A CA 1
ATOM 1317 C C . LEU A 1 172 ? -10.487 15.990 41.196 1.00 91.31 172 LEU A C 1
ATOM 1319 O O . LEU A 1 172 ? -9.868 16.263 42.224 1.00 91.31 172 LEU A O 1
ATOM 1323 N N . PRO A 1 173 ? -11.761 16.394 41.024 1.00 94.69 173 PRO A N 1
ATOM 1324 C CA . PRO A 1 173 ? -12.436 17.258 41.989 1.00 94.69 173 PRO A CA 1
ATOM 1325 C C . PRO A 1 173 ? -12.542 16.639 43.384 1.00 94.69 173 PRO A C 1
ATOM 1327 O O . PRO A 1 173 ? -12.305 17.322 44.378 1.00 94.69 173 PRO A O 1
ATOM 1330 N N . ILE A 1 174 ? -12.856 15.342 43.477 1.00 94.56 174 ILE A N 1
ATOM 1331 C CA . ILE A 1 174 ? -12.998 14.674 44.775 1.00 94.56 174 ILE A CA 1
ATOM 1332 C C . ILE A 1 174 ? -11.640 14.465 45.450 1.00 94.56 174 ILE A C 1
ATOM 1334 O O . ILE A 1 174 ? -11.522 14.665 46.655 1.00 94.56 174 ILE A O 1
ATOM 1338 N N . MET A 1 175 ? -10.597 14.156 44.674 1.00 92.94 175 MET A N 1
ATOM 1339 C CA . MET A 1 175 ? -9.229 14.041 45.187 1.00 92.94 175 MET A CA 1
ATOM 1340 C C . MET A 1 175 ? -8.709 15.385 45.697 1.00 92.94 175 MET A C 1
ATOM 1342 O O . MET A 1 175 ? -8.086 15.430 46.754 1.00 92.94 175 MET A O 1
ATOM 1346 N N . LEU A 1 176 ? -9.002 16.482 44.993 1.00 94.38 176 LEU A N 1
ATOM 1347 C CA . LEU A 1 176 ? -8.670 17.834 45.443 1.00 94.38 176 LEU A CA 1
ATOM 1348 C C . LEU A 1 176 ? -9.401 18.189 46.735 1.00 94.38 176 LEU A C 1
ATOM 1350 O O . LEU A 1 176 ? -8.777 18.715 47.651 1.00 94.38 176 LEU A O 1
ATOM 1354 N N . LEU A 1 177 ? -10.689 17.857 46.837 1.00 95.06 177 LEU A N 1
ATOM 1355 C CA . LEU A 1 177 ? -11.474 18.097 48.046 1.00 95.06 177 LEU A CA 1
ATOM 1356 C C . LEU A 1 177 ? -10.915 17.317 49.247 1.00 95.06 177 LEU A C 1
ATOM 1358 O O . LEU A 1 177 ? -10.718 17.896 50.312 1.00 95.06 177 LEU A O 1
ATOM 1362 N N . ILE A 1 178 ? -10.595 16.031 49.062 1.00 94.12 178 ILE A N 1
ATOM 1363 C CA . ILE A 1 178 ? -9.969 15.195 50.097 1.00 94.12 178 ILE A CA 1
ATOM 1364 C C . ILE A 1 178 ? -8.594 15.753 50.480 1.00 94.12 178 ILE A C 1
ATOM 1366 O O . ILE A 1 178 ? -8.302 15.904 51.663 1.00 94.12 178 ILE A O 1
ATOM 1370 N N . THR A 1 179 ? -7.762 16.098 49.496 1.00 90.94 179 THR A N 1
ATOM 1371 C CA . THR A 1 179 ? -6.408 16.621 49.735 1.00 90.94 179 THR A CA 1
ATOM 1372 C C . THR A 1 179 ? -6.459 17.946 50.490 1.00 90.94 179 THR A C 1
ATOM 1374 O O . THR A 1 179 ? -5.746 18.110 51.477 1.00 90.94 179 THR A O 1
ATOM 1377 N N . ALA A 1 180 ? -7.334 18.868 50.082 1.00 92.00 180 ALA A N 1
ATOM 1378 C CA . ALA A 1 180 ? -7.535 20.146 50.757 1.00 92.00 180 ALA A CA 1
ATOM 1379 C C . ALA A 1 180 ? -8.017 19.954 52.202 1.00 92.00 180 ALA A C 1
ATOM 1381 O O . ALA A 1 180 ? -7.509 20.604 53.113 1.00 92.00 180 ALA A O 1
ATOM 1382 N N . PHE A 1 181 ? -8.952 19.027 52.428 1.00 92.56 181 PHE A N 1
ATOM 1383 C CA . PHE A 1 181 ? -9.450 18.712 53.765 1.00 92.56 181 PHE A CA 1
ATOM 1384 C C . PHE A 1 181 ? -8.366 18.124 54.681 1.00 92.56 181 PHE A C 1
ATOM 1386 O O . PHE A 1 181 ? -8.270 18.511 55.847 1.00 92.56 181 PHE A O 1
ATOM 1393 N N . VAL A 1 182 ? -7.535 17.212 54.163 1.00 89.88 182 VAL A N 1
ATOM 1394 C CA . VAL A 1 182 ? -6.413 16.619 54.908 1.00 89.88 182 VAL A CA 1
ATOM 1395 C C . VAL A 1 182 ? -5.366 17.676 55.251 1.00 89.88 182 VAL A C 1
ATOM 1397 O O . VAL A 1 182 ? -4.918 17.718 56.392 1.00 89.88 182 VAL A O 1
ATOM 1400 N N . PHE A 1 183 ? -5.013 18.553 54.305 1.00 90.12 183 PHE A N 1
ATOM 1401 C CA . PHE A 1 183 ? -4.054 19.637 54.545 1.00 90.12 183 PHE A CA 1
ATOM 1402 C C . PHE A 1 183 ? -4.539 20.601 55.628 1.00 90.12 183 PHE A C 1
ATOM 1404 O O . PHE A 1 183 ? -3.794 20.906 56.555 1.00 90.12 183 PHE A O 1
ATOM 1411 N N . LEU A 1 184 ? -5.806 21.018 55.551 1.00 86.25 184 LEU A N 1
ATOM 1412 C CA . LEU A 1 184 ? -6.413 21.883 56.563 1.00 86.25 184 LEU A CA 1
ATOM 1413 C C . LEU A 1 184 ? -6.427 21.228 57.950 1.00 86.25 184 LEU A C 1
ATOM 1415 O O . LEU A 1 184 ? -6.178 21.904 58.939 1.00 86.25 184 LEU A O 1
ATOM 1419 N N . ASN A 1 185 ? -6.689 19.919 58.043 1.00 82.81 185 ASN A N 1
ATOM 1420 C CA . ASN A 1 185 ? -6.632 19.209 59.324 1.00 82.81 185 ASN A CA 1
ATOM 1421 C C . ASN A 1 185 ? -5.201 19.031 59.843 1.00 82.81 185 ASN A C 1
ATOM 1423 O O . ASN A 1 185 ? -4.988 19.090 61.049 1.00 82.81 185 ASN A O 1
ATOM 1427 N N . ALA A 1 186 ? -4.223 18.805 58.966 1.00 76.75 186 ALA A N 1
ATOM 1428 C CA . ALA A 1 186 ? -2.835 18.596 59.370 1.00 76.75 186 ALA A CA 1
ATOM 1429 C C . ALA A 1 186 ? -2.258 19.811 60.116 1.00 76.75 186 ALA A C 1
ATOM 1431 O O . ALA A 1 186 ? -1.549 19.623 61.104 1.00 76.75 186 ALA A O 1
ATOM 1432 N N . GLU A 1 187 ? -2.615 21.037 59.714 1.00 71.31 187 GLU A N 1
ATOM 1433 C CA . GLU A 1 187 ? -2.234 22.243 60.462 1.00 71.31 187 GLU A CA 1
ATOM 1434 C C . GLU A 1 187 ? -2.864 22.282 61.859 1.00 71.31 187 GLU A C 1
ATOM 1436 O O . GLU A 1 187 ? -2.201 22.677 62.810 1.00 71.31 187 GLU A O 1
ATOM 1441 N N . VAL A 1 188 ? -4.103 21.800 62.020 1.00 68.00 188 VAL A N 1
ATOM 1442 C CA . VAL A 1 188 ? -4.806 21.771 63.317 1.00 68.00 188 VAL A CA 1
ATOM 1443 C C . VAL A 1 188 ? -4.123 20.829 64.316 1.00 68.00 188 VAL A C 1
ATOM 1445 O O . VAL A 1 188 ? -4.066 21.142 65.503 1.00 68.00 188 VAL A O 1
ATOM 1448 N N . TRP A 1 189 ? -3.555 19.710 63.854 1.00 67.06 189 TRP A N 1
ATOM 1449 C CA . TRP A 1 189 ? -2.820 18.769 64.711 1.00 67.06 189 TRP A CA 1
ATOM 1450 C C . TRP A 1 189 ? -1.402 19.228 65.070 1.00 67.06 189 TRP A C 1
ATOM 1452 O O . TRP A 1 189 ? -0.842 18.715 66.031 1.00 67.06 189 TRP A O 1
ATOM 1462 N N . GLN A 1 190 ? -0.807 20.171 64.331 1.00 65.00 190 GLN A N 1
ATOM 1463 C CA . GLN A 1 190 ? 0.531 20.691 64.648 1.00 65.00 190 GLN A CA 1
ATOM 1464 C C . GLN A 1 190 ? 0.542 21.741 65.769 1.00 65.00 190 GLN A C 1
ATOM 1466 O O . GLN A 1 190 ? 1.614 22.052 66.285 1.00 65.00 190 GLN A O 1
ATOM 1471 N N . VAL A 1 191 ? -0.615 22.302 66.135 1.00 68.75 191 VAL A N 1
ATOM 1472 C CA . VAL A 1 191 ? -0.720 23.375 67.146 1.00 68.75 191 VAL A CA 1
ATOM 1473 C C . VAL A 1 191 ? -1.094 22.867 68.545 1.00 68.75 191 VAL A C 1
ATOM 1475 O O . VAL A 1 191 ? -1.098 23.661 69.486 1.00 68.75 191 VAL A O 1
ATOM 1478 N N . ALA A 1 192 ? -1.431 21.580 68.676 1.00 55.19 192 ALA A N 1
ATOM 1479 C CA . ALA A 1 192 ? -1.785 20.916 69.934 1.00 55.19 192 ALA A CA 1
ATOM 1480 C C . ALA A 1 192 ? -0.596 20.125 70.495 1.00 55.19 192 ALA A C 1
ATOM 1482 O O . ALA A 1 192 ? -0.424 20.146 71.734 1.00 55.19 192 ALA A O 1
#

pLDDT: mean 75.16, std 9.45, range [55.19, 95.06]

Radius of gyration: 28.81 Å; chains: 1; bounding box: 63×41×95 Å

Secondary structure (DSSP, 8-state):
--HHHHHHHHHHHHHHHHHHT-GGGSTT--IIIIIIHHHHHHHHHHHHHHHHHT--TTS-THHHHHHHHHHHHHHHHHHHHHHHHTTS-TTPPPSS--HHHHHHHHHHHHHHHHHHSTTHHHHHHHHHHHHHHHHHHHHHHHHTTHHHHHHHHHHHHHHHHHHHHHHHHHHHHHHHHHHHHHHHHHHHHH--

Foldseek 3Di:
DDPVVVVVVLVVVCVVCLLQLNNVVHPPDDLFQQQVLVLVVVLVVVLLVVLVVPDDPPDDDVVSVVSSVVSVCLLLVLQQVLCVVVVHHSPDRDSGHDPSNVCSSLQSVLVVQLVVPPNSVVVSVVSSVVSVVVSVVSSVCRVSSVVSNVVNVVVVVVVVVVVVVVVCVVVVVVVVVVVVVVVVVVVVVVVD

Sequence (192 aa):
MDEADIEDLVERTDRWFIRRGLPHAIADYSPTDDVLTRTWPFQLFVMFVELFAGFNERVSGWAQFAVFAAGLGVLVGGFVVVNVVRRRPPFALPDDIGAWEVAAYLLGPAVLVAFVADNGWQDGLAIIAANAVLLLIAYAVTSYGFVPALRVGAVQAAHQVGTVTGLFARGLPIMLLITAFVFLNAEVWQVA